Protein AF-0000000077039163 (afdb_homodimer)

Foldseek 3Di:
DDCVLFDQDDDDQVLFDWFQPDPVGRQKTKGWQAQAPVQQKTWIKIKHALFDKDFKWAAQAKKKKAWQAAWKDWPVDDDIDGHGDIDIDGHGDMTIMGHHDDGITIITMMGTDWIFGADPVRHTDDIDTSVVVVVRRVVVCVVVVHDDDPRHGSRD/DDCVLFDQDDDDQVLFDWFQPDPVGRQKTKGWQAQAPVQQKTWIKIKHALFDKDFKWAAQAKKKKAWQAAWKDWPVDDDIDGHGDIDIDGHGDMTIMGHHDDGITIITMMGTDWIFGADPVRHTDDIDTSVVVVVRRVVVCVVVVHDDDPRHGSRD

Secondary structure (DSSP, 8-state):
--GGG---EEEEGGGS--EES-SS-TT-EEEEEEEETTTTEEEEEEEE-SS-BPPPEEESS-EEEEEEES-EEETT-S--B-TTEEEEE-TT-EE-EEEPSSSPEEEEEEEES-EEEE-TT--EEEEE-HHHHHHHHHHHHHHHTPPPP--SSS--/--GGG---EEEEGGGS--EES-SS-TT-EEEEEEEETTTTEEEEEEEE-SS-BPPPEEESS-EEEEEEES-EEETT-S--B-TTEEEEE-TTEEE-EEEPSSSPEEEEEEEES-EEEE-TT--EEEEE-HHHHHHHHHHHHHHHTPPPP--SSS--

InterPro domains:
  IPR011051 RmlC-like cupin domain superfamily [SSF51182] (7-138)
  IPR014710 RmlC-like jelly roll fold [G3DSA:2.60.120.10] (1-156)
  IPR025979 ChrR-like cupin domain [PF12973] (10-106)

Organism: Burkholderia multivorans (strain ATCC 17616 / 249) (NCBI:txid395019)

Solvent-accessible surface area (backbone atoms only — not comparable to full-atom values): 15986 Å² total; per-residue (Å²): 133,61,71,87,52,52,41,66,30,76,46,51,48,89,79,41,65,77,37,60,71,36,91,91,39,60,68,31,30,32,31,69,65,33,32,24,82,87,76,27,30,33,33,32,39,39,37,33,57,20,53,58,70,53,73,35,28,35,26,65,24,40,34,42,35,36,27,68,31,33,37,32,31,37,76,91,51,86,64,72,44,32,61,57,15,37,35,42,39,46,56,72,37,71,48,32,45,32,37,35,80,66,49,50,27,30,33,45,35,42,36,31,46,38,40,36,29,30,48,98,86,66,45,82,72,49,75,42,35,32,66,56,48,48,52,51,52,51,50,51,20,60,75,66,75,44,85,77,76,66,34,56,49,54,26,120,135,62,71,88,51,51,41,65,32,76,46,49,48,88,79,41,66,78,36,58,70,36,91,91,40,60,69,31,30,32,32,71,66,32,33,24,82,86,76,29,29,32,34,32,39,38,36,33,58,19,53,57,70,52,73,35,28,36,26,64,23,40,32,42,36,38,28,69,32,32,38,32,30,36,76,91,52,86,66,72,45,32,61,57,16,38,35,42,38,46,54,72,38,71,47,32,45,32,38,34,82,66,51,51,28,30,33,45,34,42,36,32,45,38,41,37,29,30,47,98,83,67,45,82,73,49,76,43,35,33,66,56,49,47,52,51,53,50,50,51,22,60,76,67,75,43,85,78,74,66,33,56,48,57,27,122

Radius of gyration: 19.46 Å; Cα contacts (8 Å, |Δi|>4): 804; chains: 2; bounding box: 46×55×41 Å

Sequence (312 aa):
MFYENVATECIDDASIPWVPMSDKLPDVLLKYFKLDPTRGEIIVLMKSPGHGRLPKHHHTGTVIVYTLQGRWKYIEHDWVAGPGSLVFETAASRHTPEALPGDDIVTLNIVQGDLVYLDEEDRVLSIENWKTAMQRYRAHCERNGIVPKDISAFGGMFYENVATECIDDASIPWVPMSDKLPDVLLKYFKLDPTRGEIIVLMKSPGHGRLPKHHHTGTVIVYTLQGRWKYIEHDWVAGPGSLVFETAASRHTPEALPGDDIVTLNIVQGDLVYLDEEDRVLSIENWKTAMQRYRAHCERNGIVPKDISAFGG

Structure (mmCIF, N/CA/C/O backbone):
data_AF-0000000077039163-model_v1
#
loop_
_entity.id
_entity.type
_entity.pdbx_description
1 polymer 'ChrR-like cupin domain-containing protein'
#
loop_
_atom_site.group_PDB
_atom_site.id
_atom_site.type_symbol
_atom_site.label_atom_id
_atom_site.label_alt_id
_atom_site.label_comp_id
_atom_site.label_asym_id
_atom_site.label_entity_id
_atom_site.label_seq_id
_atom_site.pdbx_PDB_ins_code
_atom_site.Cartn_x
_atom_site.Cartn_y
_atom_site.Cartn_z
_atom_site.occupancy
_atom_site.B_iso_or_equiv
_atom_site.auth_seq_id
_atom_site.auth_comp_id
_atom_site.auth_asym_id
_atom_site.auth_atom_id
_atom_site.pdbx_PDB_model_num
ATOM 1 N N . MET A 1 1 ? 22.812 -8.977 11.453 1 56.81 1 MET A N 1
ATOM 2 C CA . MET A 1 1 ? 22.531 -7.719 10.766 1 56.81 1 MET A CA 1
ATOM 3 C C . MET A 1 1 ? 22.422 -6.566 11.758 1 56.81 1 MET A C 1
ATOM 5 O O . MET A 1 1 ? 21.75 -6.691 12.789 1 56.81 1 MET A O 1
ATOM 9 N N . PHE A 1 2 ? 23.328 -5.625 11.695 1 70.25 2 PHE A N 1
ATOM 10 C CA . PHE A 1 2 ? 23.312 -4.465 12.578 1 70.25 2 PHE A CA 1
ATOM 11 C C . PHE A 1 2 ? 22.219 -3.48 12.148 1 70.25 2 PHE A C 1
ATOM 13 O O . PHE A 1 2 ? 21.984 -3.299 10.953 1 70.25 2 PHE A O 1
ATOM 20 N N . TYR A 1 3 ? 21.5 -3.061 13.156 1 70.25 3 TYR A N 1
ATOM 21 C CA . TYR A 1 3 ? 20.344 -2.215 12.883 1 70.25 3 TYR A CA 1
ATOM 22 C C . TYR A 1 3 ? 20.75 -0.998 12.055 1 70.25 3 TYR A C 1
ATOM 24 O O . TYR A 1 3 ? 19.906 -0.402 11.375 1 70.25 3 TYR A O 1
ATOM 32 N N . GLU A 1 4 ? 22.016 -0.64 12.023 1 71.94 4 GLU A N 1
ATOM 33 C CA . GLU A 1 4 ? 22.5 0.497 11.25 1 71.94 4 GLU A CA 1
ATOM 34 C C . GLU A 1 4 ? 22.328 0.261 9.75 1 71.94 4 GLU A C 1
ATOM 36 O O . GLU A 1 4 ? 22.344 1.209 8.961 1 71.94 4 GLU A O 1
ATOM 41 N N . ASN A 1 5 ? 22.094 -1.076 9.469 1 69.31 5 ASN A N 1
ATOM 42 C CA . ASN A 1 5 ? 21.969 -1.425 8.055 1 69.31 5 ASN A CA 1
ATOM 43 C C . ASN A 1 5 ? 20.516 -1.405 7.602 1 69.31 5 ASN A C 1
ATOM 45 O O . ASN A 1 5 ? 20.219 -1.641 6.426 1 69.31 5 ASN A O 1
ATOM 49 N N . VAL A 1 6 ? 19.734 -1.114 8.625 1 72.44 6 VAL A N 1
ATOM 50 C CA . VAL A 1 6 ? 18.328 -0.986 8.312 1 72.44 6 VAL A CA 1
ATOM 51 C C . VAL A 1 6 ? 17.938 0.491 8.219 1 72.44 6 VAL A C 1
ATOM 53 O O . VAL A 1 6 ? 18.094 1.239 9.188 1 72.44 6 VAL A O 1
ATOM 56 N N . ALA A 1 7 ? 17.688 0.988 6.98 1 78.25 7 ALA A N 1
ATOM 57 C CA . ALA A 1 7 ? 17.422 2.414 6.809 1 78.25 7 ALA A CA 1
ATOM 58 C C . ALA A 1 7 ? 16.203 2.639 5.914 1 78.25 7 ALA A C 1
ATOM 60 O O . ALA A 1 7 ? 15.766 1.726 5.211 1 78.25 7 ALA A O 1
ATOM 61 N N . THR A 1 8 ? 15.633 3.842 6.051 1 87 8 THR A N 1
ATOM 62 C CA . THR A 1 8 ? 14.633 4.281 5.082 1 87 8 THR A CA 1
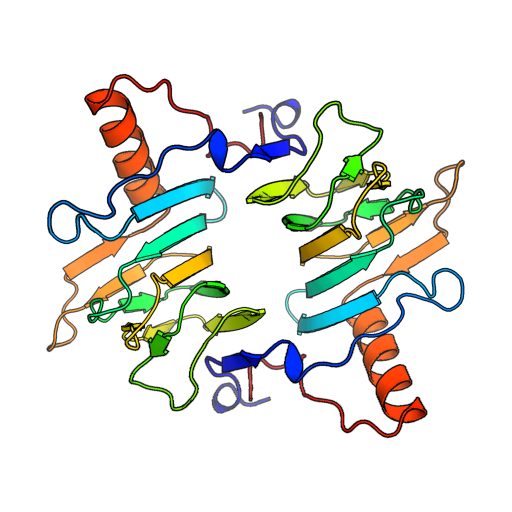ATOM 63 C C . THR A 1 8 ? 15.203 4.246 3.666 1 87 8 THR A C 1
ATOM 65 O O . THR A 1 8 ? 16.297 4.746 3.416 1 87 8 THR A O 1
ATOM 68 N N . GLU A 1 9 ? 14.5 3.543 2.895 1 87.56 9 GLU A N 1
ATOM 69 C CA . GLU A 1 9 ? 14.992 3.369 1.532 1 87.56 9 GLU A CA 1
ATOM 70 C C . GLU A 1 9 ? 13.883 3.582 0.508 1 87.56 9 GLU A C 1
ATOM 72 O O . GLU A 1 9 ? 12.703 3.482 0.839 1 87.56 9 GLU A O 1
ATOM 77 N N . CYS A 1 10 ? 14.32 3.943 -0.647 1 91.56 10 CYS A N 1
ATOM 78 C CA . CYS A 1 10 ? 13.445 4.09 -1.807 1 91.56 10 CYS A CA 1
ATOM 79 C C . CYS A 1 10 ? 13.82 3.098 -2.9 1 91.56 10 CYS A C 1
ATOM 81 O O . CYS A 1 10 ? 14.992 3.002 -3.287 1 91.56 10 CYS A O 1
ATOM 83 N N . ILE A 1 11 ? 12.844 2.334 -3.326 1 91 11 ILE A N 1
ATOM 84 C CA . ILE A 1 11 ? 13.047 1.385 -4.414 1 91 11 ILE A CA 1
ATOM 85 C C . ILE A 1 11 ? 12.203 1.797 -5.621 1 91 11 ILE A C 1
ATOM 87 O O . ILE A 1 11 ? 10.977 1.862 -5.539 1 91 11 ILE A O 1
ATOM 91 N N . ASP A 1 12 ? 12.875 2.068 -6.699 1 92.38 12 ASP A N 1
ATOM 92 C CA . ASP A 1 12 ? 12.195 2.32 -7.965 1 92.38 12 ASP A CA 1
ATOM 93 C C . ASP A 1 12 ? 11.781 1.014 -8.641 1 92.38 12 ASP A C 1
ATOM 95 O O . ASP A 1 12 ? 12.602 0.107 -8.797 1 92.38 12 ASP A O 1
ATOM 99 N N . ASP A 1 13 ? 10.516 0.98 -9.07 1 89.81 13 ASP A N 1
ATOM 100 C CA . ASP A 1 13 ? 10.062 -0.278 -9.656 1 89.81 13 ASP A CA 1
ATOM 101 C C . ASP A 1 13 ? 10.852 -0.606 -10.922 1 89.81 13 ASP A C 1
ATOM 103 O O . ASP A 1 13 ? 10.992 -1.776 -11.289 1 89.81 13 ASP A O 1
ATOM 107 N N . ALA A 1 14 ? 11.375 0.36 -11.555 1 92.19 14 ALA A N 1
ATOM 108 C CA . ALA A 1 14 ? 12.188 0.131 -12.75 1 92.19 14 ALA A CA 1
ATOM 109 C C . ALA A 1 14 ? 13.469 -0.625 -12.406 1 92.19 14 ALA A C 1
ATOM 111 O O . ALA A 1 14 ? 14.086 -1.238 -13.281 1 92.19 14 ALA A O 1
ATOM 112 N N . SE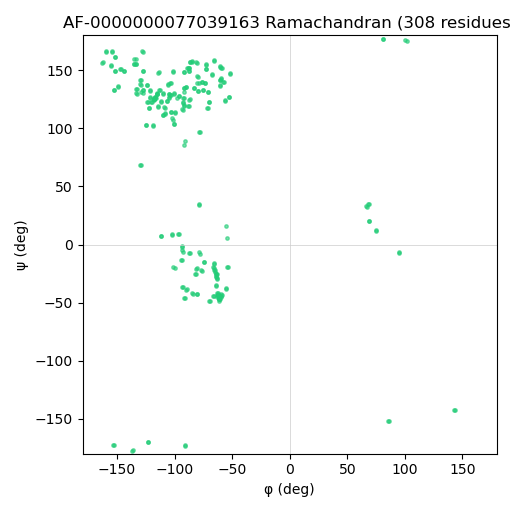R A 1 15 ? 13.875 -0.561 -11.156 1 91.5 15 SER A N 1
ATOM 113 C CA . SER A 1 15 ? 15.117 -1.202 -10.742 1 91.5 15 SER A CA 1
ATOM 114 C C . SER A 1 15 ? 14.891 -2.656 -10.352 1 91.5 15 SER A C 1
ATOM 116 O O . SER A 1 15 ? 15.836 -3.383 -10.055 1 91.5 15 SER A O 1
ATOM 118 N N . ILE A 1 16 ? 13.68 -3.105 -10.281 1 92.94 16 ILE A N 1
ATOM 119 C CA . ILE A 1 16 ? 13.305 -4.461 -9.898 1 92.94 16 ILE A CA 1
ATOM 120 C C . ILE A 1 16 ? 12.758 -5.207 -11.109 1 92.94 16 ILE A C 1
ATOM 122 O O . ILE A 1 16 ? 11.914 -4.688 -11.844 1 92.94 16 ILE A O 1
ATOM 126 N N . PRO A 1 17 ? 13.266 -6.406 -11.375 1 96.19 17 PRO A N 1
ATOM 127 C CA . PRO A 1 17 ? 12.766 -7.141 -12.539 1 96.19 17 PRO A CA 1
ATOM 128 C C . PRO A 1 17 ? 11.352 -7.691 -12.328 1 96.19 17 PRO A C 1
ATOM 130 O O . PRO A 1 17 ? 10.977 -8 -11.195 1 96.19 17 PRO A O 1
ATOM 133 N N . TRP A 1 18 ? 10.609 -7.82 -13.445 1 97.44 18 TRP A N 1
ATOM 134 C CA . TRP A 1 18 ? 9.422 -8.672 -13.438 1 97.44 18 TRP A CA 1
ATOM 135 C C . TRP A 1 18 ? 9.805 -10.141 -13.367 1 97.44 18 TRP A C 1
ATOM 137 O O . TRP A 1 18 ? 10.656 -10.602 -14.133 1 97.44 18 TRP A O 1
ATOM 147 N N . VAL A 1 19 ? 9.203 -10.852 -12.484 1 97.19 19 VAL A N 1
ATOM 148 C CA . VAL A 1 19 ? 9.445 -12.273 -12.281 1 97.19 19 VAL A CA 1
ATOM 149 C C . VAL A 1 19 ? 8.164 -13.062 -12.562 1 97.19 19 VAL A C 1
ATOM 151 O O . VAL A 1 19 ? 7.121 -12.812 -11.961 1 97.19 19 VAL A O 1
ATOM 154 N N . PRO A 1 20 ? 8.266 -14.031 -13.461 1 96.38 20 PRO A N 1
ATOM 155 C CA . PRO A 1 20 ? 7.066 -14.859 -13.641 1 96.38 20 PRO A CA 1
ATOM 156 C C . PRO A 1 20 ? 6.66 -15.586 -12.359 1 96.38 20 PRO A C 1
ATOM 158 O O . PRO A 1 20 ? 7.52 -16.094 -11.633 1 96.38 20 PRO A O 1
ATOM 161 N N . MET A 1 21 ? 5.355 -15.602 -12.07 1 92.38 21 MET A N 1
ATOM 162 C CA . MET A 1 21 ? 4.848 -16.219 -10.844 1 92.38 21 MET A CA 1
ATOM 163 C C . MET A 1 21 ? 5.176 -17.703 -10.797 1 92.38 21 MET A C 1
ATOM 165 O O . MET A 1 21 ? 5.539 -18.219 -9.742 1 92.38 21 MET A O 1
ATOM 169 N N . SER A 1 22 ? 4.945 -18.359 -11.875 1 86.88 22 SER A N 1
ATOM 170 C CA . SER A 1 22 ? 5.258 -19.781 -12 1 86.88 22 SER A CA 1
ATOM 171 C C . SER A 1 22 ? 5.367 -20.203 -13.461 1 86.88 22 SER A C 1
ATOM 173 O O . SER A 1 22 ? 5.004 -19.438 -14.359 1 86.88 22 SER A O 1
ATOM 175 N N . ASP A 1 23 ? 5.93 -21.391 -13.602 1 84.5 23 ASP A N 1
ATOM 176 C CA . ASP A 1 23 ? 5.984 -21.938 -14.953 1 84.5 23 ASP A CA 1
ATOM 177 C C . ASP A 1 23 ? 4.582 -22.172 -15.5 1 84.5 23 ASP A C 1
ATOM 179 O O . ASP A 1 23 ? 4.371 -22.141 -16.719 1 84.5 23 ASP A O 1
ATOM 183 N N . LYS A 1 24 ? 3.596 -22.469 -14.617 1 83.44 24 LYS A N 1
ATOM 184 C CA . LYS A 1 24 ? 2.221 -22.75 -15.023 1 83.44 24 LYS A CA 1
ATOM 185 C C . LYS A 1 24 ? 1.45 -21.453 -15.281 1 83.44 24 LYS A C 1
ATOM 187 O O . LYS A 1 24 ? 0.419 -21.469 -15.961 1 83.44 24 LYS A O 1
ATOM 192 N N . LEU A 1 25 ? 1.861 -20.359 -14.789 1 85.44 25 LEU A N 1
ATOM 193 C CA . LEU A 1 25 ? 1.265 -19.047 -14.961 1 85.44 25 LEU A CA 1
ATOM 194 C C . LEU A 1 25 ? 2.316 -18.016 -15.375 1 85.44 25 LEU A C 1
ATOM 196 O O . LEU A 1 25 ? 2.541 -17.031 -14.672 1 85.44 25 LEU A O 1
ATOM 200 N N . PRO A 1 26 ? 2.811 -18.188 -16.609 1 87.25 26 PRO A N 1
ATOM 201 C CA . PRO A 1 26 ? 3.934 -17.344 -17.016 1 87.25 26 PRO A CA 1
ATOM 202 C C . PRO A 1 26 ? 3.512 -15.906 -17.312 1 87.25 26 PRO A C 1
ATOM 204 O O . PRO A 1 26 ? 4.355 -15 -17.359 1 87.25 26 PRO A O 1
ATOM 207 N N . ASP A 1 27 ? 2.25 -15.703 -17.469 1 93.25 27 ASP A N 1
ATOM 208 C CA . ASP A 1 27 ? 1.786 -14.367 -17.828 1 93.25 27 ASP A CA 1
ATOM 209 C C . ASP A 1 27 ? 1.424 -13.547 -16.594 1 93.25 27 ASP A C 1
ATOM 211 O O . ASP A 1 27 ? 1.062 -12.375 -16.703 1 93.25 27 ASP A O 1
ATOM 215 N N . VAL A 1 28 ? 1.459 -14.164 -15.492 1 95 28 VAL A N 1
ATOM 216 C CA . VAL A 1 28 ? 1.348 -13.43 -14.234 1 95 28 VAL A CA 1
ATOM 217 C C . VAL A 1 28 ? 2.738 -13.07 -13.719 1 95 28 VAL A C 1
ATOM 219 O O . VAL A 1 28 ? 3.553 -13.961 -13.445 1 95 28 VAL A O 1
ATOM 222 N N . LEU A 1 29 ? 2.975 -11.781 -13.664 1 97.38 29 LEU A N 1
ATOM 223 C CA . LEU A 1 29 ? 4.312 -11.297 -13.344 1 97.38 29 LEU A CA 1
ATOM 224 C C . LEU A 1 29 ? 4.32 -10.57 -12 1 97.38 29 LEU A C 1
ATOM 226 O O . LEU A 1 29 ? 3.34 -9.906 -11.641 1 97.38 29 LEU A O 1
ATOM 230 N N . LEU A 1 30 ? 5.477 -10.695 -11.336 1 97.62 30 LEU A N 1
ATOM 231 C CA . LEU A 1 30 ? 5.641 -10.102 -10.008 1 97.62 30 LEU A CA 1
ATOM 232 C C . LEU A 1 30 ? 6.891 -9.227 -9.953 1 97.62 30 LEU A C 1
ATOM 234 O O . LEU A 1 30 ? 7.941 -9.609 -10.477 1 97.62 30 LEU A O 1
ATOM 238 N N . LYS A 1 31 ? 6.77 -8 -9.406 1 97.5 31 LYS A N 1
ATOM 239 C CA . LYS A 1 31 ? 7.898 -7.188 -8.961 1 97.5 31 LYS A CA 1
ATOM 240 C C . LYS A 1 31 ? 7.949 -7.117 -7.438 1 97.5 31 LYS A C 1
ATOM 242 O O . LYS A 1 31 ? 7.09 -6.5 -6.809 1 97.5 31 LYS A O 1
ATOM 247 N N . TYR A 1 32 ? 8.977 -7.707 -6.871 1 96.69 32 TYR A N 1
ATOM 248 C CA . TYR A 1 32 ? 9.094 -7.75 -5.418 1 96.69 32 TYR A CA 1
ATOM 249 C C . TYR A 1 32 ? 9.812 -6.512 -4.895 1 96.69 32 TYR A C 1
ATOM 251 O O . TYR A 1 32 ? 10.992 -6.309 -5.172 1 96.69 32 TYR A O 1
ATOM 259 N N . PHE A 1 33 ? 9.102 -5.742 -4.043 1 96.12 33 PHE A N 1
ATOM 260 C CA . PHE A 1 33 ? 9.727 -4.59 -3.398 1 96.12 33 PHE A CA 1
ATOM 261 C C . PHE A 1 33 ? 10.367 -4.996 -2.078 1 96.12 33 PHE A C 1
ATOM 263 O O . PHE A 1 33 ? 11.445 -4.5 -1.731 1 96.12 33 PHE A O 1
ATOM 270 N N . LYS A 1 34 ? 9.672 -5.859 -1.411 1 94.56 34 LYS A N 1
ATOM 271 C CA . LYS A 1 34 ? 10.148 -6.266 -0.092 1 94.56 34 LYS A CA 1
ATOM 272 C C . LYS A 1 34 ? 9.672 -7.676 0.251 1 94.56 34 LYS A C 1
ATOM 274 O O . LYS A 1 34 ? 8.508 -8.016 0.026 1 94.56 34 LYS A O 1
ATOM 279 N N . LEU A 1 35 ? 10.547 -8.453 0.708 1 95.06 35 LEU A N 1
ATOM 280 C CA . LEU A 1 35 ? 10.32 -9.773 1.277 1 95.06 35 LEU A CA 1
ATOM 281 C C . LEU A 1 35 ? 10.914 -9.875 2.676 1 95.06 35 LEU A C 1
ATOM 283 O O . LEU A 1 35 ? 12.117 -10.078 2.828 1 95.06 35 LEU A O 1
ATOM 287 N N . ASP A 1 36 ? 10.086 -9.797 3.688 1 92.56 36 ASP A N 1
ATOM 288 C CA . ASP A 1 36 ? 10.531 -9.633 5.07 1 92.56 36 ASP A CA 1
ATOM 289 C C . ASP A 1 36 ? 10.438 -10.953 5.832 1 92.56 36 ASP A C 1
ATOM 291 O O . ASP A 1 36 ? 9.344 -11.422 6.148 1 92.56 36 ASP A O 1
ATOM 295 N N . PRO A 1 37 ? 11.555 -11.5 6.234 1 90.38 37 PRO A N 1
ATOM 296 C CA . PRO A 1 37 ? 11.5 -12.789 6.926 1 90.38 37 PRO A CA 1
ATOM 297 C C . PRO A 1 37 ? 11.039 -12.664 8.375 1 90.38 37 PRO A C 1
ATOM 299 O O . PRO A 1 37 ? 10.633 -13.656 8.984 1 90.38 37 PRO A O 1
ATOM 302 N N . THR A 1 38 ? 11.195 -11.516 8.953 1 86.75 38 THR A N 1
ATOM 303 C CA . THR A 1 38 ? 10.852 -11.336 10.359 1 86.75 38 THR A CA 1
ATOM 304 C C . THR A 1 38 ? 9.352 -11.141 10.531 1 86.75 38 THR A C 1
ATOM 306 O O . THR A 1 38 ? 8.719 -11.789 11.367 1 86.75 38 THR A O 1
ATOM 309 N N . ARG A 1 39 ? 8.766 -10.352 9.656 1 87.81 39 ARG A N 1
ATOM 310 C CA . ARG A 1 39 ? 7.344 -10.055 9.773 1 87.81 39 ARG A CA 1
ATOM 311 C C . ARG A 1 39 ? 6.508 -11.008 8.922 1 87.81 39 ARG A C 1
ATOM 313 O O . ARG A 1 39 ? 5.285 -11.07 9.07 1 87.81 39 ARG A O 1
ATOM 320 N N . GLY A 1 40 ? 7.172 -11.727 8.039 1 93.25 40 GLY A N 1
ATOM 321 C CA . GLY A 1 40 ? 6.43 -12.523 7.074 1 93.25 40 GLY A CA 1
ATOM 322 C C . GLY A 1 40 ? 5.652 -11.672 6.082 1 93.25 40 GLY A C 1
ATOM 323 O O . GLY A 1 40 ? 4.523 -12.008 5.719 1 93.25 40 GLY A O 1
ATOM 324 N N . GLU A 1 41 ? 6.164 -10.539 5.754 1 95.75 41 GLU A N 1
ATOM 325 C CA . GLU A 1 41 ? 5.477 -9.578 4.895 1 95.75 41 GLU A CA 1
ATOM 326 C C . GLU A 1 41 ? 6.047 -9.594 3.48 1 95.75 41 GLU A C 1
ATOM 328 O O . GLU A 1 41 ? 7.266 -9.664 3.297 1 95.75 41 GLU A O 1
ATOM 333 N N . ILE A 1 42 ? 5.176 -9.516 2.482 1 97.06 42 ILE A N 1
ATOM 334 C CA . ILE A 1 42 ? 5.527 -9.359 1.076 1 97.06 42 ILE A CA 1
ATOM 335 C C . ILE A 1 42 ? 4.918 -8.07 0.531 1 97.06 42 ILE A C 1
ATOM 337 O O . ILE A 1 42 ? 3.719 -7.828 0.688 1 97.06 42 ILE A O 1
ATOM 341 N N . ILE A 1 43 ? 5.707 -7.18 0.01 1 97.94 43 ILE A N 1
ATOM 342 C CA . ILE A 1 43 ? 5.246 -6.035 -0.77 1 97.94 43 ILE A CA 1
ATOM 343 C C . ILE A 1 43 ? 5.602 -6.238 -2.242 1 97.94 43 ILE A C 1
ATOM 345 O O . ILE A 1 43 ? 6.777 -6.281 -2.602 1 97.94 43 ILE A O 1
ATOM 349 N N . VAL A 1 44 ? 4.551 -6.305 -3.088 1 98 44 VAL A N 1
ATOM 350 C CA . VAL A 1 44 ? 4.801 -6.801 -4.438 1 98 44 VAL A CA 1
ATOM 351 C C . VAL A 1 44 ? 3.832 -6.145 -5.418 1 98 44 VAL A C 1
ATOM 353 O O . VAL A 1 44 ? 2.658 -5.938 -5.094 1 98 44 VAL A O 1
ATOM 356 N N . LEU A 1 45 ? 4.328 -5.727 -6.551 1 98.25 45 LEU A N 1
ATOM 357 C CA . LEU A 1 45 ? 3.479 -5.422 -7.695 1 98.25 45 LEU A CA 1
ATOM 358 C C . LEU A 1 45 ? 3.146 -6.688 -8.477 1 98.25 45 LEU A C 1
ATOM 360 O O . LEU A 1 45 ? 4.023 -7.523 -8.719 1 98.25 45 LEU A O 1
ATOM 364 N N . MET A 1 46 ? 1.914 -6.871 -8.852 1 97.75 46 MET A N 1
ATOM 365 C CA . MET A 1 46 ? 1.488 -8 -9.672 1 97.75 46 MET A CA 1
ATOM 366 C C . MET A 1 46 ? 0.839 -7.52 -10.961 1 97.75 46 MET A C 1
ATOM 368 O O . MET A 1 46 ? 0.006 -6.613 -10.945 1 97.75 46 MET A O 1
ATOM 372 N N . LYS A 1 47 ? 1.228 -8.078 -12.031 1 97.69 47 LYS A N 1
ATOM 373 C CA . LYS A 1 47 ? 0.609 -7.859 -13.336 1 97.69 47 LYS A CA 1
ATOM 374 C C . LYS A 1 47 ? 0.017 -9.148 -13.883 1 97.69 47 LYS A C 1
ATOM 376 O O . LYS A 1 47 ? 0.686 -10.188 -13.906 1 97.69 47 LYS A O 1
ATOM 381 N N . SER A 1 48 ? -1.172 -9.117 -14.242 1 96.38 48 SER A N 1
ATOM 382 C CA . SER A 1 48 ? -1.848 -10.273 -14.836 1 96.38 48 SER A CA 1
ATOM 383 C C . SER A 1 48 ? -2.672 -9.867 -16.047 1 96.38 48 SER A C 1
ATOM 385 O O . SER A 1 48 ? -3.045 -8.695 -16.188 1 96.38 48 SER A O 1
ATOM 387 N N . PRO A 1 49 ? -2.91 -10.836 -16.969 1 94.56 49 PRO A N 1
ATOM 388 C CA . PRO A 1 49 ? -3.807 -10.523 -18.078 1 94.56 49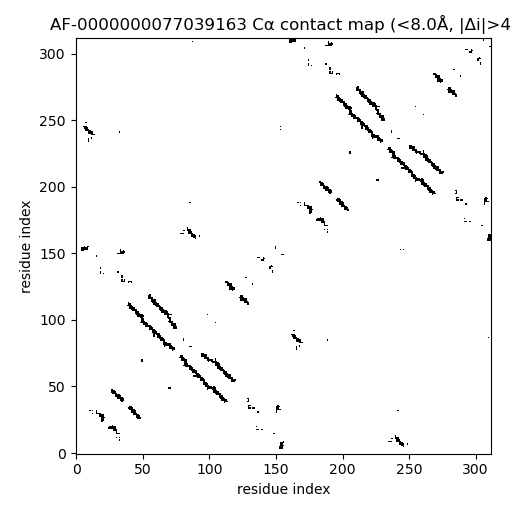 PRO A CA 1
ATOM 389 C C . PRO A 1 49 ? -5.215 -10.156 -17.625 1 94.56 49 PRO A C 1
ATOM 391 O O . PRO A 1 49 ? -5.652 -10.594 -16.562 1 94.56 49 PRO A O 1
ATOM 394 N N . GLY A 1 50 ? -5.863 -9.336 -18.531 1 93.06 50 GLY A N 1
ATOM 395 C CA . GLY A 1 50 ? -7.238 -8.945 -18.25 1 93.06 50 GLY A CA 1
ATOM 396 C C . GLY A 1 50 ? -8.242 -10.039 -18.578 1 93.06 50 GLY A C 1
ATOM 397 O O . GLY A 1 50 ? -9.281 -9.766 -19.188 1 93.06 50 GLY A O 1
ATOM 398 N N . HIS A 1 51 ? -7.832 -11.211 -18.375 1 91.38 51 HIS A N 1
ATOM 399 C CA . HIS A 1 51 ? -8.711 -12.359 -18.547 1 91.38 51 HIS A CA 1
ATOM 400 C C . HIS A 1 51 ? -8.242 -13.539 -17.703 1 91.38 51 HIS A C 1
ATOM 402 O O . HIS A 1 51 ? -7.09 -13.578 -17.266 1 91.38 51 HIS A O 1
ATOM 408 N N . GLY A 1 52 ? -9.234 -14.344 -17.391 1 89 52 GLY A N 1
ATOM 409 C CA . GLY A 1 52 ? -8.898 -15.57 -16.688 1 89 52 GLY A CA 1
ATOM 410 C C . GLY A 1 52 ? -9.18 -15.5 -15.203 1 89 52 GLY A C 1
ATOM 411 O O . GLY A 1 52 ? -9.703 -14.5 -14.711 1 89 52 GLY A O 1
ATOM 412 N N . ARG A 1 53 ? -8.953 -16.688 -14.586 1 90.81 53 ARG A N 1
ATOM 413 C CA . ARG A 1 53 ? -9.172 -16.891 -13.156 1 90.81 53 ARG A CA 1
ATOM 414 C C . ARG A 1 53 ? -7.941 -17.484 -12.492 1 90.81 53 ARG A C 1
ATOM 416 O O . ARG A 1 53 ? -7.301 -18.391 -13.047 1 90.81 53 ARG A O 1
ATOM 423 N N . LEU A 1 54 ? -7.52 -16.875 -11.375 1 88.19 54 LEU A N 1
ATOM 424 C CA . LEU A 1 54 ? -6.457 -17.469 -10.57 1 88.19 54 LEU A CA 1
ATOM 425 C C . LEU A 1 54 ? -7.023 -18.453 -9.547 1 88.19 54 LEU A C 1
ATOM 427 O O . LEU A 1 54 ? -8.18 -18.328 -9.141 1 88.19 54 LEU A O 1
ATOM 431 N N . PRO A 1 55 ? -6.219 -19.453 -9.164 1 87.94 55 PRO A N 1
ATOM 432 C CA . PRO A 1 55 ? -6.734 -20.453 -8.211 1 87.94 55 PRO A CA 1
ATOM 433 C C . PRO A 1 55 ? -7.164 -19.828 -6.887 1 87.94 55 PRO A C 1
ATOM 435 O O . PRO A 1 55 ? -6.594 -18.812 -6.461 1 87.94 55 PRO A O 1
ATOM 438 N N . LYS A 1 56 ? -8.125 -20.531 -6.297 1 95.12 56 LYS A N 1
ATOM 439 C CA . LYS A 1 56 ? -8.555 -20.172 -4.945 1 95.12 56 LYS A CA 1
ATOM 440 C C . LYS A 1 56 ? -7.402 -20.281 -3.955 1 95.12 56 LYS A C 1
ATOM 442 O O . LYS A 1 56 ? -6.609 -21.219 -4.027 1 95.12 56 LYS A O 1
ATOM 447 N N . HIS A 1 57 ? -7.355 -19.328 -3.002 1 95.94 57 HIS A N 1
ATOM 448 C CA . HIS A 1 57 ? -6.324 -19.422 -1.974 1 95.94 57 HIS A CA 1
ATOM 449 C C . HIS A 1 57 ? -6.824 -18.875 -0.642 1 95.94 57 HIS A C 1
ATOM 451 O O . HIS A 1 57 ? -7.77 -18.094 -0.607 1 95.94 57 HIS A O 1
ATOM 457 N N . HIS A 1 58 ? -6.25 -19.453 0.419 1 96.75 58 HIS A N 1
ATOM 458 C CA . HIS A 1 58 ? -6.477 -19.047 1.803 1 96.75 58 HIS A CA 1
ATOM 459 C C . HIS A 1 58 ? -5.391 -18.094 2.285 1 96.75 58 HIS A C 1
ATOM 461 O O . HIS A 1 58 ? -4.199 -18.359 2.111 1 96.75 58 HIS A O 1
ATOM 467 N N . HIS A 1 59 ? -5.844 -16.984 2.816 1 96.19 59 HIS A N 1
ATOM 468 C CA . HIS A 1 59 ? -4.918 -16.031 3.418 1 96.19 59 HIS A CA 1
ATOM 469 C C . HIS A 1 59 ? -4.762 -16.281 4.914 1 96.19 59 HIS A C 1
ATOM 471 O O . HIS A 1 59 ? -5.738 -16.203 5.664 1 96.19 59 HIS A O 1
ATOM 477 N N . THR A 1 60 ? -3.506 -16.516 5.383 1 96.5 60 THR A N 1
ATOM 478 C CA . THR A 1 60 ? -3.312 -16.719 6.812 1 96.5 60 THR A CA 1
ATOM 479 C C . THR A 1 60 ? -3.232 -15.383 7.543 1 96.5 60 THR A C 1
ATOM 481 O O . THR A 1 60 ? -3.43 -15.32 8.758 1 96.5 60 THR A O 1
ATOM 484 N N . GLY A 1 61 ? -2.846 -14.312 6.883 1 95.62 61 GLY A N 1
ATOM 485 C CA . GLY A 1 61 ? -2.83 -12.953 7.395 1 95.62 61 GLY A CA 1
ATOM 486 C C . GLY A 1 61 ? -3.646 -11.984 6.551 1 95.62 61 GLY A C 1
ATOM 487 O O . GLY A 1 61 ? -4.438 -12.414 5.703 1 95.62 61 GLY A O 1
ATOM 488 N N . THR A 1 62 ? -3.516 -10.711 6.824 1 94.88 62 THR A N 1
ATOM 489 C CA . THR A 1 62 ? -4.266 -9.695 6.086 1 94.88 62 THR A CA 1
ATOM 490 C C . THR A 1 62 ? -3.578 -9.375 4.762 1 94.88 62 THR A C 1
ATOM 492 O O . THR A 1 62 ? -2.387 -9.641 4.594 1 94.88 62 THR A O 1
ATOM 495 N N . VAL A 1 63 ? -4.312 -8.883 3.836 1 96.81 63 VAL A N 1
ATOM 496 C CA . VAL A 1 63 ? -3.793 -8.414 2.555 1 96.81 63 VAL A CA 1
ATOM 497 C C . VAL A 1 63 ? -4.379 -7.047 2.223 1 96.81 63 VAL A C 1
ATOM 499 O O . VAL A 1 63 ? -5.578 -6.816 2.41 1 96.81 63 VAL A O 1
ATOM 502 N N . ILE A 1 64 ? -3.559 -6.129 1.809 1 97.06 64 ILE A N 1
ATOM 503 C CA . ILE A 1 64 ? -3.963 -4.863 1.202 1 97.06 64 ILE A CA 1
ATOM 504 C C . ILE A 1 64 ? -3.674 -4.898 -0.297 1 97.06 64 ILE A C 1
ATOM 506 O O . ILE A 1 64 ? -2.541 -5.152 -0.712 1 97.06 64 ILE A O 1
ATOM 510 N N . VAL A 1 65 ? -4.711 -4.664 -1.106 1 98.25 65 VAL A N 1
ATOM 511 C CA . VAL A 1 65 ? -4.535 -4.633 -2.555 1 98.25 65 VAL A CA 1
ATOM 512 C C . VAL A 1 65 ? -4.992 -3.281 -3.1 1 98.25 65 VAL A C 1
ATOM 514 O O . VAL A 1 65 ? -6.156 -2.9 -2.943 1 98.25 65 VAL A O 1
ATOM 517 N N . TYR A 1 66 ? -4.145 -2.574 -3.664 1 98.69 66 TYR A N 1
ATOM 518 C CA . TYR A 1 66 ? -4.484 -1.34 -4.363 1 98.69 66 TYR A CA 1
ATOM 519 C C . TYR A 1 66 ? -4.434 -1.536 -5.875 1 98.69 66 TYR A C 1
ATOM 521 O O . TYR A 1 66 ? -3.402 -1.945 -6.418 1 98.69 66 TYR A O 1
ATOM 529 N N . THR A 1 67 ? -5.492 -1.205 -6.59 1 98.69 67 THR A N 1
ATOM 530 C CA . THR A 1 67 ? -5.582 -1.453 -8.023 1 98.69 67 THR A CA 1
ATOM 531 C C . THR A 1 67 ? -5.074 -0.251 -8.812 1 98.69 67 THR A C 1
ATOM 533 O O . THR A 1 67 ? -5.633 0.844 -8.719 1 98.69 67 THR A O 1
ATOM 536 N N . LEU A 1 68 ? -4.059 -0.528 -9.586 1 98.44 68 LEU A N 1
ATOM 537 C CA . LEU A 1 68 ? -3.457 0.519 -10.398 1 98.44 68 LEU A CA 1
ATOM 538 C C . LEU A 1 68 ? -4.062 0.534 -11.797 1 98.44 68 LEU A C 1
ATOM 540 O O . LEU A 1 68 ? -4.195 1.595 -12.414 1 98.44 68 LEU A O 1
ATOM 544 N N . GLN A 1 69 ? -4.363 -0.603 -12.297 1 98.19 69 GLN A N 1
ATOM 545 C CA . GLN A 1 69 ? -4.855 -0.775 -13.656 1 98.19 69 GLN A CA 1
ATOM 546 C C . GLN A 1 69 ? -5.746 -2.01 -13.766 1 98.19 69 GLN A C 1
ATOM 548 O O . GLN A 1 69 ? -5.512 -3.014 -13.094 1 98.19 69 GLN A O 1
ATOM 553 N N . GLY A 1 70 ? -6.738 -1.934 -14.711 1 97.94 70 GLY A N 1
ATOM 554 C CA . GLY A 1 70 ? -7.578 -3.086 -15.008 1 97.94 70 GLY A CA 1
ATOM 555 C C . GLY A 1 70 ? -8.711 -3.27 -14.016 1 97.94 70 GLY A C 1
ATOM 556 O O . GLY A 1 70 ? -8.883 -2.455 -13.102 1 97.94 70 GLY A O 1
ATOM 557 N N . ARG A 1 71 ? -9.539 -4.289 -14.305 1 98.06 71 ARG A N 1
ATOM 558 C CA . ARG A 1 71 ? -10.695 -4.59 -13.461 1 98.06 71 ARG A CA 1
ATOM 559 C C . ARG A 1 71 ? -10.727 -6.07 -13.094 1 98.06 71 ARG A C 1
ATOM 561 O O . ARG A 1 71 ? -10.43 -6.93 -13.922 1 98.06 71 ARG A O 1
ATOM 568 N N . TRP A 1 72 ? -11.047 -6.293 -11.836 1 97.94 72 TRP A N 1
ATOM 569 C CA . TRP A 1 72 ? -11.055 -7.656 -11.312 1 97.94 72 TRP A CA 1
ATOM 570 C C . TRP A 1 72 ? -12.008 -7.785 -10.125 1 97.94 72 TRP A C 1
ATOM 572 O O . TRP A 1 72 ? -12.492 -6.777 -9.609 1 97.94 72 TRP A O 1
ATOM 582 N N . LYS A 1 73 ? -12.312 -9 -9.75 1 97.62 73 LYS A N 1
ATOM 583 C CA . LYS A 1 73 ? -13.164 -9.273 -8.594 1 97.62 73 LYS A CA 1
ATOM 584 C C . LYS A 1 73 ? -12.812 -10.617 -7.965 1 97.62 73 LYS A C 1
ATOM 586 O O . LYS A 1 73 ? -12.07 -11.406 -8.555 1 97.62 73 LYS A O 1
ATOM 591 N N . TYR A 1 74 ? -13.242 -10.789 -6.711 1 96.69 74 TYR A N 1
ATOM 592 C CA . TYR A 1 74 ? -13.359 -12.133 -6.164 1 96.69 74 TYR A CA 1
ATOM 593 C C . TYR A 1 74 ? -14.742 -12.711 -6.418 1 96.69 74 TYR A C 1
ATOM 595 O O . TYR A 1 74 ? -15.758 -12.055 -6.141 1 96.69 74 TYR A O 1
ATOM 603 N N . ILE A 1 75 ? -14.773 -13.93 -6.836 1 95.38 75 ILE A N 1
ATOM 604 C CA . ILE A 1 75 ? -16.062 -14.492 -7.242 1 95.38 75 ILE A CA 1
ATOM 605 C C . ILE A 1 75 ? -16.969 -14.602 -6.027 1 95.38 75 ILE A C 1
ATOM 607 O O . ILE A 1 75 ? -18.203 -14.688 -6.172 1 95.38 75 ILE A O 1
ATOM 611 N N . GLU A 1 76 ? -16.438 -14.578 -4.828 1 93.5 76 GLU A N 1
ATOM 612 C CA . GLU A 1 76 ? -17.203 -14.688 -3.584 1 93.5 76 GLU A CA 1
ATOM 613 C C . GLU A 1 76 ? -17.859 -13.359 -3.232 1 93.5 76 GLU A C 1
ATOM 615 O O . GLU A 1 76 ? -18.641 -13.281 -2.285 1 93.5 76 GLU A O 1
ATOM 620 N N . HIS A 1 77 ? -17.562 -12.297 -3.975 1 92.69 77 HIS A N 1
ATOM 621 C CA . HIS A 1 77 ? -18.078 -10.977 -3.656 1 92.69 77 HIS A CA 1
ATOM 622 C C . HIS A 1 77 ? -18.75 -10.336 -4.871 1 92.69 77 HIS A C 1
ATOM 624 O O . HIS A 1 77 ? -18.469 -10.719 -6.008 1 92.69 77 HIS A O 1
ATOM 630 N N . ASP A 1 78 ? -19.5 -9.266 -4.648 1 93.69 78 ASP A N 1
ATOM 631 C CA . ASP A 1 78 ? -20.25 -8.625 -5.727 1 93.69 78 ASP A CA 1
ATOM 632 C C . ASP A 1 78 ? -19.531 -7.375 -6.227 1 93.69 78 ASP A C 1
ATOM 634 O O . ASP A 1 78 ? -19.781 -6.914 -7.34 1 93.69 78 ASP A O 1
ATOM 638 N N . TRP A 1 79 ? -18.703 -6.945 -5.391 1 93.44 79 TRP A N 1
ATOM 639 C CA . TRP A 1 79 ? -18.016 -5.727 -5.809 1 93.44 79 TRP A CA 1
ATOM 640 C C . TRP A 1 79 ? -17 -6.023 -6.902 1 93.44 79 TRP A C 1
ATOM 642 O O . TRP A 1 79 ? -16.562 -7.168 -7.07 1 93.44 79 TRP A O 1
ATOM 652 N N . VAL A 1 80 ? -16.688 -5 -7.719 1 96.56 80 VAL A N 1
ATOM 653 C CA . VAL A 1 80 ? -15.625 -5.008 -8.719 1 96.56 80 VAL A CA 1
ATOM 654 C C . VAL A 1 80 ? -14.562 -3.977 -8.352 1 96.56 80 VAL A C 1
ATOM 656 O O . VAL A 1 80 ? -14.883 -2.83 -8.039 1 96.56 80 VAL A O 1
ATOM 659 N N . ALA A 1 81 ? -13.336 -4.438 -8.367 1 97.56 81 ALA A N 1
ATOM 660 C CA . ALA A 1 81 ? -12.211 -3.535 -8.125 1 97.56 81 ALA A CA 1
ATOM 661 C C . ALA A 1 81 ? -11.672 -2.963 -9.43 1 97.56 81 ALA A C 1
ATOM 663 O O . ALA A 1 81 ? -11.523 -3.688 -10.414 1 97.56 81 ALA A O 1
ATOM 664 N N . GLY A 1 82 ? -11.438 -1.65 -9.406 1 97.62 82 GLY A N 1
ATOM 665 C CA . GLY A 1 82 ? -10.812 -0.954 -10.523 1 97.62 82 GLY A CA 1
ATOM 666 C C . GLY A 1 82 ? -9.75 0.038 -10.094 1 97.62 82 GLY A C 1
ATOM 667 O O . GLY A 1 82 ? -9.438 0.141 -8.906 1 97.62 82 GLY A O 1
ATOM 668 N N . PRO A 1 83 ? -9.195 0.751 -11.102 1 98.06 83 PRO A N 1
ATOM 669 C CA . PRO A 1 83 ? -8.141 1.705 -10.75 1 98.06 83 PRO A CA 1
ATOM 670 C C . PRO A 1 83 ? -8.555 2.67 -9.648 1 98.06 83 PRO A C 1
ATOM 672 O O . PRO A 1 83 ? -9.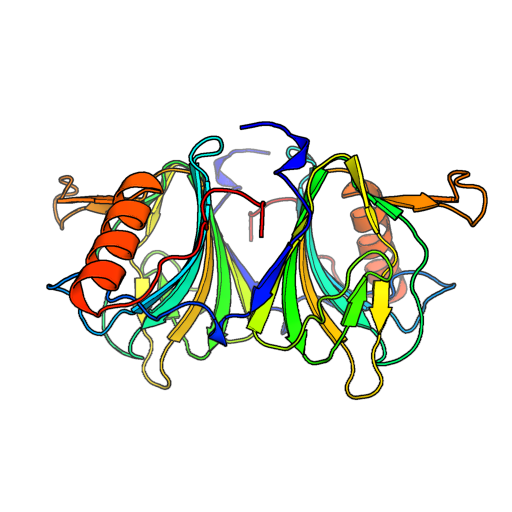625 3.281 -9.727 1 98.06 83 PRO A O 1
ATOM 675 N N . GLY A 1 84 ? -7.648 2.719 -8.562 1 97.12 84 GLY A N 1
ATOM 676 C CA . GLY A 1 84 ? -7.926 3.613 -7.449 1 97.12 84 GLY A CA 1
ATOM 677 C C . GLY A 1 84 ? -8.656 2.932 -6.305 1 97.12 84 GLY A C 1
ATOM 678 O O . GLY A 1 84 ? -8.836 3.521 -5.238 1 97.12 84 GLY A O 1
ATOM 679 N N . SER A 1 85 ? -9.062 1.694 -6.5 1 96.56 85 SER A N 1
ATOM 680 C CA . SER A 1 85 ? -9.742 0.977 -5.43 1 96.56 85 SER A CA 1
ATOM 681 C C . SER A 1 85 ? -8.75 0.266 -4.516 1 96.56 85 SER A C 1
ATOM 683 O O . SER A 1 85 ? -7.66 -0.112 -4.953 1 96.56 85 SER A O 1
ATOM 685 N N . LEU A 1 86 ? -9.133 0.141 -3.236 1 96.88 86 LEU A N 1
ATOM 686 C CA . LEU A 1 86 ? -8.383 -0.62 -2.242 1 96.88 86 LEU A CA 1
ATOM 687 C C . LEU A 1 86 ? -9.203 -1.785 -1.711 1 96.88 86 LEU A C 1
ATOM 689 O O . LEU A 1 86 ? -10.344 -1.597 -1.271 1 96.88 86 LEU A O 1
ATOM 693 N N . VAL A 1 87 ? -8.648 -2.98 -1.801 1 96.06 87 VAL A N 1
ATOM 694 C CA . VAL A 1 87 ? -9.258 -4.168 -1.215 1 96.06 87 VAL A CA 1
ATOM 695 C C . VAL A 1 87 ? -8.508 -4.566 0.053 1 96.06 87 VAL A C 1
ATOM 697 O O . VAL A 1 87 ? -7.273 -4.613 0.062 1 96.06 87 VAL A O 1
ATOM 700 N N . PHE A 1 88 ? -9.188 -4.766 1.101 1 94.75 88 PHE A N 1
ATOM 701 C CA . PHE A 1 88 ? -8.617 -5.305 2.328 1 94.75 88 PHE A CA 1
ATOM 702 C C . PHE A 1 88 ? -9.156 -6.703 2.605 1 94.75 88 PHE A C 1
ATOM 704 O O . PHE A 1 88 ? -10.367 -6.91 2.652 1 94.75 88 PHE A O 1
ATOM 711 N N . GLU A 1 89 ? -8.312 -7.629 2.73 1 93.94 89 GLU A N 1
ATOM 712 C CA . GLU A 1 89 ? -8.672 -9.008 3.051 1 93.94 89 GLU A CA 1
ATOM 713 C C . GLU A 1 89 ?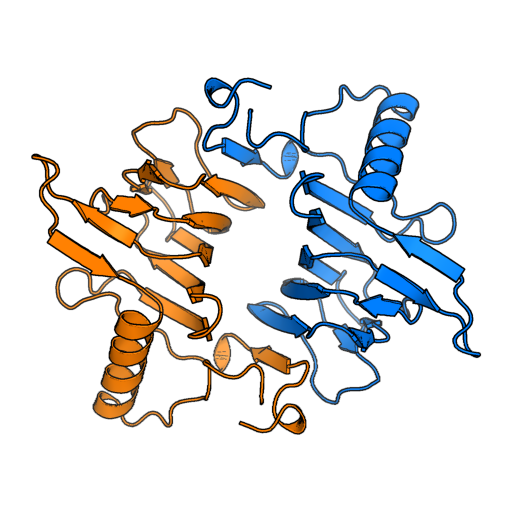 -8.328 -9.344 4.496 1 93.94 89 GLU A C 1
ATOM 715 O O . GLU A 1 89 ? -7.234 -9.031 4.969 1 93.94 89 GLU A O 1
ATOM 720 N N . THR A 1 90 ? -9.211 -10.023 5.152 1 92.25 90 THR A N 1
ATOM 721 C CA . THR A 1 90 ? -8.992 -10.414 6.539 1 92.25 90 THR A CA 1
ATOM 722 C C . THR A 1 90 ? -8.188 -11.703 6.617 1 92.25 90 THR A C 1
ATOM 724 O O . THR A 1 90 ? -8.156 -12.484 5.664 1 92.25 90 THR A O 1
ATOM 727 N N . ALA A 1 91 ? -7.547 -11.852 7.801 1 92.19 91 ALA A N 1
ATOM 728 C CA . ALA A 1 91 ? -6.934 -13.156 8.062 1 92.19 91 ALA A CA 1
ATOM 729 C C . ALA A 1 91 ? -7.977 -14.266 8.031 1 92.19 91 ALA A C 1
ATOM 731 O O . ALA A 1 91 ? -9.133 -14.055 8.414 1 92.19 91 ALA A O 1
ATOM 732 N N . ALA A 1 92 ? -7.527 -15.43 7.484 1 93.44 92 ALA A N 1
ATOM 733 C CA . ALA A 1 92 ? -8.305 -16.672 7.434 1 93.44 92 ALA A CA 1
ATOM 734 C C . ALA A 1 92 ? -9.398 -16.594 6.375 1 93.44 92 ALA A C 1
ATOM 736 O O . ALA A 1 92 ? -10.352 -17.375 6.395 1 93.44 92 ALA A O 1
ATOM 737 N N . SER A 1 93 ? -9.375 -15.594 5.508 1 93 93 SER A N 1
ATOM 738 C CA . SER A 1 93 ? -10.328 -15.516 4.406 1 93 93 SER A CA 1
ATOM 739 C C . SER A 1 93 ? -9.836 -16.297 3.193 1 93 93 SER A C 1
ATOM 741 O O . SER A 1 93 ? -8.641 -16.578 3.072 1 93 93 SER A O 1
ATOM 743 N N . ARG A 1 94 ? -10.734 -16.688 2.348 1 94.56 94 ARG A N 1
ATOM 744 C CA . ARG A 1 94 ? -10.461 -17.391 1.093 1 94.56 94 ARG A CA 1
ATOM 745 C C . ARG A 1 94 ? -11.062 -16.641 -0.09 1 94.56 94 ARG A C 1
ATOM 747 O O . ARG A 1 94 ? -12.18 -16.125 0 1 94.56 94 ARG A O 1
ATOM 754 N N . HIS A 1 95 ? -10.305 -16.547 -1.163 1 94.75 95 HIS A N 1
ATOM 755 C CA . HIS A 1 95 ? -10.766 -15.789 -2.316 1 94.75 95 HIS A CA 1
ATOM 756 C C . HIS A 1 95 ? -10.328 -16.438 -3.623 1 94.75 95 HIS A C 1
ATOM 758 O O . HIS A 1 95 ? -9.305 -17.125 -3.666 1 94.75 95 HIS A O 1
ATOM 764 N N . THR A 1 96 ? -11.164 -16.25 -4.617 1 95.62 96 THR A N 1
ATOM 765 C CA . THR A 1 96 ? -10.883 -16.656 -5.984 1 95.62 96 THR A CA 1
ATOM 766 C C . THR A 1 96 ? -10.859 -15.453 -6.922 1 95.62 96 THR A C 1
ATOM 768 O O . THR A 1 96 ? -11.914 -14.992 -7.379 1 95.62 96 THR A O 1
ATOM 771 N N . PRO A 1 97 ? -9.688 -15.008 -7.285 1 95.94 97 PRO A N 1
ATOM 772 C CA . PRO A 1 97 ? -9.625 -13.812 -8.133 1 95.94 97 PRO A CA 1
ATOM 773 C C . PRO A 1 97 ? -10.039 -14.086 -9.57 1 95.94 97 PRO A C 1
ATOM 775 O O . PRO A 1 97 ? -9.68 -15.125 -10.141 1 95.94 97 PRO A O 1
ATOM 778 N N . GLU A 1 98 ? -10.781 -13.164 -10.109 1 96.75 98 GLU A N 1
ATOM 779 C CA . GLU A 1 98 ? -11.219 -13.219 -11.5 1 96.75 98 GLU A CA 1
ATOM 780 C C . GLU A 1 98 ? -11.008 -11.875 -12.195 1 96.75 98 GLU A C 1
ATOM 782 O O . GLU A 1 98 ? -11.422 -10.836 -11.688 1 96.75 98 GLU A O 1
ATOM 787 N N . ALA A 1 99 ? -10.367 -11.984 -13.375 1 96.69 99 ALA A N 1
ATOM 788 C CA . ALA A 1 99 ? -10.195 -10.781 -14.195 1 96.69 99 ALA A CA 1
ATOM 789 C C . ALA A 1 99 ? -11.469 -10.469 -14.977 1 96.69 99 ALA A C 1
ATOM 791 O O . ALA A 1 99 ? -12.133 -11.375 -15.484 1 96.69 99 ALA A O 1
ATOM 792 N N . LEU A 1 100 ? -11.766 -9.234 -15.016 1 96 100 LEU A N 1
ATOM 793 C CA . LEU A 1 100 ? -12.781 -8.805 -15.969 1 96 100 LEU A CA 1
ATOM 794 C C . LEU A 1 100 ? -12.141 -8.383 -17.281 1 96 100 LEU A C 1
ATOM 796 O O . LEU A 1 100 ? -11.016 -7.871 -17.297 1 96 100 LEU A O 1
ATOM 800 N N . PRO A 1 101 ? -12.906 -8.609 -18.359 1 93.19 101 PRO A N 1
ATOM 801 C CA . PRO A 1 101 ? -12.32 -8.32 -19.656 1 93.19 101 PRO A CA 1
ATOM 802 C C . PRO A 1 101 ? -11.852 -6.875 -19.797 1 93.19 101 PRO A C 1
ATOM 804 O O . PRO A 1 101 ? -12.508 -5.961 -19.281 1 93.19 101 PRO A O 1
ATOM 807 N N . GLY A 1 102 ? -10.703 -6.672 -20.438 1 94.56 102 GLY A N 1
ATOM 808 C CA . GLY A 1 102 ? -10.156 -5.344 -20.656 1 94.56 102 GLY A CA 1
ATOM 809 C C . GLY A 1 102 ? -8.641 -5.297 -20.547 1 94.56 102 GLY A C 1
ATOM 810 O O . GLY A 1 102 ? -7.949 -6.18 -21.062 1 94.56 102 GLY A O 1
ATOM 811 N N . ASP A 1 103 ? -8.102 -4.223 -19.984 1 95.88 103 ASP A N 1
ATOM 812 C CA . ASP A 1 103 ? -6.664 -3.994 -19.828 1 95.88 103 ASP A CA 1
ATOM 813 C C . ASP A 1 103 ? -6.051 -5.016 -18.875 1 95.88 103 ASP A C 1
ATOM 815 O O . ASP A 1 103 ? -6.754 -5.613 -18.062 1 95.88 103 ASP A O 1
ATOM 819 N N . ASP A 1 104 ? -4.746 -5.195 -19 1 97.81 104 ASP A N 1
ATOM 820 C CA . ASP A 1 104 ? -4.027 -5.941 -17.969 1 97.81 104 ASP A CA 1
ATOM 821 C C . ASP A 1 104 ? -4.316 -5.383 -16.578 1 97.81 104 ASP A C 1
ATOM 823 O O . ASP A 1 104 ? -4.555 -4.184 -16.422 1 97.81 104 ASP A O 1
ATOM 827 N N . ILE A 1 105 ? -4.324 -6.297 -15.672 1 97.94 105 ILE A N 1
ATOM 828 C CA . ILE A 1 105 ? -4.512 -5.914 -14.273 1 97.94 105 ILE A CA 1
ATOM 829 C C . ILE A 1 105 ? -3.154 -5.68 -13.617 1 97.94 105 ILE A C 1
ATOM 831 O O . ILE A 1 105 ? -2.25 -6.512 -13.734 1 97.94 105 ILE A O 1
ATOM 835 N N . VAL A 1 106 ? -2.969 -4.469 -12.992 1 98.38 106 VAL A N 1
ATOM 836 C CA . VAL A 1 106 ? -1.792 -4.184 -12.18 1 98.38 106 VAL A CA 1
ATOM 837 C C . VAL A 1 106 ? -2.225 -3.768 -10.773 1 98.38 106 VAL A C 1
ATOM 839 O O . VAL A 1 106 ? -3.029 -2.848 -10.609 1 98.38 106 VAL A O 1
ATOM 842 N N . THR A 1 107 ? -1.723 -4.535 -9.773 1 98.56 107 THR A N 1
ATOM 843 C CA . THR A 1 107 ? -2.074 -4.23 -8.391 1 98.56 107 THR A CA 1
ATOM 844 C C . THR A 1 107 ? -0.823 -4.148 -7.523 1 98.56 107 THR A C 1
ATOM 846 O O . THR A 1 107 ? 0.149 -4.871 -7.754 1 98.56 107 THR A O 1
ATOM 849 N N . LEU A 1 108 ? -0.813 -3.205 -6.578 1 98.75 108 LEU A N 1
ATOM 850 C CA . LEU A 1 108 ? 0.113 -3.248 -5.449 1 98.75 108 LEU A CA 1
ATOM 851 C C . LEU A 1 108 ? -0.461 -4.074 -4.305 1 98.75 108 LEU A C 1
ATOM 853 O O . LEU A 1 108 ? -1.576 -3.816 -3.846 1 98.75 108 LEU A O 1
ATOM 857 N N . ASN A 1 109 ? 0.28 -5.078 -3.857 1 98.56 109 ASN A N 1
ATOM 858 C CA . ASN A 1 109 ? -0.189 -5.984 -2.816 1 98.56 109 ASN A CA 1
ATOM 859 C C . ASN A 1 109 ? 0.748 -5.984 -1.612 1 98.56 109 ASN A C 1
ATOM 861 O O . ASN A 1 109 ? 1.961 -6.137 -1.764 1 98.56 109 ASN A O 1
ATOM 865 N N . ILE A 1 110 ? 0.218 -5.75 -0.476 1 98.12 110 ILE A N 1
ATOM 866 C CA . ILE A 1 110 ? 0.904 -5.949 0.796 1 98.12 110 ILE A CA 1
ATOM 867 C C . ILE A 1 110 ? 0.288 -7.137 1.535 1 98.12 110 ILE A C 1
ATOM 869 O O . ILE A 1 110 ? -0.862 -7.07 1.976 1 98.12 110 ILE A O 1
ATOM 873 N N . VAL A 1 111 ? 1.073 -8.211 1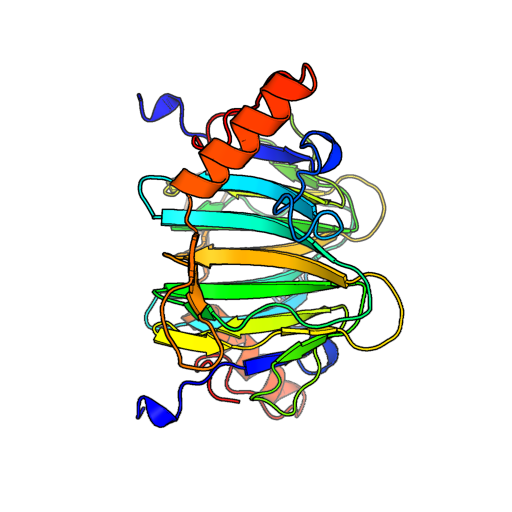.642 1 97.69 111 VAL A N 1
ATOM 874 C CA . VAL A 1 111 ? 0.56 -9.484 2.137 1 97.69 111 VAL A CA 1
ATOM 875 C C . VAL A 1 111 ? 1.25 -9.844 3.451 1 97.69 111 VAL A C 1
ATOM 877 O O . VAL A 1 111 ? 2.479 -9.797 3.547 1 97.69 111 VAL A O 1
ATOM 880 N N . GLN A 1 112 ? 0.479 -10.156 4.406 1 96.5 112 GLN A N 1
ATOM 881 C CA . GLN A 1 112 ? 0.987 -10.727 5.648 1 96.5 112 GLN A CA 1
ATOM 882 C C . GLN A 1 112 ? 0.722 -12.234 5.711 1 96.5 112 GLN A C 1
ATOM 884 O O . GLN A 1 112 ? -0.404 -12.68 5.48 1 96.5 112 GLN A O 1
ATOM 889 N N . GLY A 1 113 ? 1.762 -13 5.992 1 96.81 113 GLY A N 1
ATOM 890 C CA . GLY A 1 113 ? 1.576 -14.43 6.172 1 96.81 113 GLY A CA 1
ATOM 891 C C . GLY A 1 113 ? 1.62 -15.203 4.867 1 96.81 113 GLY A C 1
ATOM 892 O O . GLY A 1 113 ? 2.365 -14.852 3.953 1 96.81 113 GLY A O 1
ATOM 893 N N . ASP A 1 114 ? 0.924 -16.328 4.848 1 97.25 114 ASP A N 1
ATOM 894 C CA . ASP A 1 114 ? 0.993 -17.266 3.73 1 97.25 114 ASP A CA 1
ATOM 895 C C . ASP A 1 114 ? -0.223 -17.125 2.818 1 97.25 114 ASP A C 1
ATOM 897 O O . ASP A 1 114 ? -1.312 -16.781 3.275 1 97.25 114 ASP A O 1
ATOM 901 N N . LEU A 1 115 ? -0.006 -17.375 1.577 1 96.94 115 LEU A N 1
ATOM 902 C CA . LEU A 1 115 ? -1.066 -17.75 0.646 1 96.94 115 LEU A CA 1
ATOM 903 C C . LEU A 1 115 ? -1.104 -19.25 0.436 1 96.94 115 LEU A C 1
ATOM 905 O O . LEU A 1 115 ? -0.147 -19.844 -0.08 1 96.94 115 LEU A O 1
ATOM 909 N N . VAL A 1 116 ? -2.148 -19.859 0.867 1 97.19 116 VAL A N 1
ATOM 910 C CA . VAL A 1 116 ? -2.33 -21.312 0.719 1 97.19 116 VAL A CA 1
ATOM 911 C C . VAL A 1 116 ? -3.268 -21.594 -0.452 1 97.19 116 VAL A C 1
ATOM 913 O O . VAL A 1 116 ? -4.488 -21.438 -0.331 1 97.19 116 VAL A O 1
ATOM 916 N N . TYR A 1 117 ? -2.711 -22 -1.512 1 95.62 117 TYR A N 1
ATOM 917 C CA . TYR A 1 117 ? -3.506 -22.281 -2.703 1 95.62 117 TYR A CA 1
ATOM 918 C C . TYR A 1 117 ? -4.246 -23.609 -2.568 1 95.62 117 TYR A C 1
ATOM 920 O O . TYR A 1 117 ? -3.686 -24.594 -2.092 1 95.62 117 TYR A O 1
ATOM 928 N N . LEU A 1 118 ? -5.461 -23.562 -3.051 1 96.06 118 LEU A N 1
ATOM 929 C CA . LEU A 1 118 ? -6.359 -24.703 -2.865 1 96.06 118 LEU A CA 1
ATOM 930 C C . LEU A 1 118 ? -6.938 -25.156 -4.199 1 96.06 118 LEU A C 1
ATOM 932 O O . LEU A 1 118 ? -7.164 -24.344 -5.098 1 96.06 118 LEU A O 1
ATOM 936 N N . ASP A 1 119 ? -7.199 -26.453 -4.246 1 93.19 119 ASP A N 1
ATOM 937 C CA . ASP A 1 119 ? -7.914 -26.953 -5.414 1 93.19 119 ASP A CA 1
ATOM 938 C C . ASP A 1 119 ? -9.422 -26.938 -5.184 1 93.19 119 ASP A C 1
ATOM 940 O O . ASP A 1 119 ? -9.906 -26.312 -4.238 1 93.19 119 ASP A O 1
ATOM 944 N N . GLU A 1 120 ? -10.172 -27.5 -6.086 1 91 120 GLU A N 1
ATOM 945 C CA . GLU A 1 120 ? -11.625 -27.438 -6.07 1 91 120 GLU A CA 1
ATOM 946 C C . GLU A 1 120 ? -12.195 -28.172 -4.852 1 91 120 GLU A C 1
ATOM 948 O O . GLU A 1 120 ? -13.312 -27.891 -4.422 1 91 120 GLU A O 1
ATOM 953 N N . GLU A 1 121 ? -11.414 -29.141 -4.301 1 94.12 121 GLU A N 1
ATOM 954 C CA . GLU A 1 121 ? -11.852 -29.891 -3.125 1 94.12 121 GLU A CA 1
ATOM 955 C C . GLU A 1 121 ? -11.266 -29.312 -1.847 1 94.12 121 GLU A C 1
ATOM 957 O O . GLU A 1 121 ? -11.297 -29.953 -0.792 1 94.12 121 GLU A O 1
ATOM 962 N N . ASP A 1 122 ? -10.625 -28.141 -1.966 1 93.19 122 ASP A N 1
ATOM 963 C CA . ASP A 1 122 ? -10.023 -27.391 -0.864 1 93.19 122 ASP A CA 1
ATOM 964 C C . ASP A 1 122 ? -8.805 -28.109 -0.303 1 93.19 122 ASP A C 1
ATOM 966 O O . ASP A 1 122 ? -8.516 -28.016 0.892 1 93.19 122 ASP A O 1
ATOM 970 N N . ARG A 1 123 ? -8.32 -28.984 -1.161 1 94.88 123 ARG A N 1
ATOM 971 C CA . ARG A 1 123 ? -7.031 -29.562 -0.787 1 94.88 123 ARG A CA 1
ATOM 972 C C . ARG A 1 123 ? -5.891 -28.594 -1.12 1 94.88 123 ARG A C 1
ATOM 974 O O . ARG A 1 123 ? -5.918 -27.938 -2.154 1 94.88 123 ARG A O 1
ATOM 981 N N . VAL A 1 124 ? -4.809 -28.562 -0.248 1 95.25 124 VAL A N 1
ATOM 982 C CA . VAL A 1 124 ? -3.684 -27.641 -0.407 1 95.25 124 VAL A CA 1
ATOM 983 C C . VAL A 1 124 ? -2.861 -28.047 -1.631 1 95.25 124 VAL A C 1
ATOM 985 O O . VAL A 1 124 ? -2.408 -29.188 -1.739 1 95.25 124 VAL A O 1
ATOM 988 N N . LEU A 1 125 ? -2.715 -27.094 -2.57 1 92.75 125 LEU A N 1
ATOM 989 C CA . LEU A 1 125 ? -1.883 -27.281 -3.754 1 92.75 125 LEU A CA 1
ATOM 990 C C . LEU A 1 125 ? -0.464 -26.781 -3.502 1 92.75 125 LEU A C 1
ATOM 992 O O . LEU A 1 125 ? 0.507 -27.438 -3.883 1 92.75 125 LEU A O 1
ATOM 996 N N . SER A 1 126 ? -0.305 -25.672 -2.949 1 93.19 126 SER A N 1
ATOM 997 C CA . SER A 1 126 ? 0.983 -25.047 -2.672 1 93.19 126 SER A CA 1
ATOM 998 C C . SER A 1 126 ? 0.847 -23.953 -1.627 1 93.19 126 SER A C 1
ATOM 1000 O O . SER A 1 126 ? -0.257 -23.469 -1.367 1 93.19 126 SER A O 1
ATOM 1002 N N . ILE A 1 127 ? 1.896 -23.656 -0.978 1 95.94 127 ILE A N 1
ATOM 1003 C CA . ILE A 1 127 ? 1.975 -22.562 -0.022 1 95.94 127 ILE A CA 1
ATOM 1004 C C . ILE A 1 127 ? 3.01 -21.531 -0.493 1 95.94 127 ILE A C 1
ATOM 1006 O O . ILE A 1 127 ? 4.145 -21.891 -0.811 1 95.94 127 ILE A O 1
ATOM 1010 N N . GLU A 1 128 ? 2.58 -20.297 -0.604 1 95.38 128 GLU A N 1
ATOM 1011 C CA . GLU A 1 128 ? 3.459 -19.203 -1.003 1 95.38 128 GLU A CA 1
ATOM 1012 C C . GLU A 1 128 ? 3.662 -18.219 0.14 1 95.38 128 GLU A C 1
ATOM 1014 O O . GLU A 1 128 ? 2.715 -17.891 0.857 1 95.38 128 GLU A O 1
ATOM 1019 N N . ASN A 1 129 ? 4.867 -17.859 0.375 1 97.06 129 ASN A N 1
ATOM 1020 C CA . ASN A 1 129 ? 5.219 -16.891 1.397 1 97.06 129 ASN A CA 1
ATOM 1021 C C . ASN A 1 129 ? 6.52 -16.156 1.058 1 97.06 129 ASN A C 1
ATOM 1023 O O . ASN A 1 129 ? 7.031 -16.281 -0.056 1 97.06 129 ASN A O 1
ATOM 1027 N N . TRP A 1 130 ? 7.004 -15.336 2.047 1 95.81 130 TRP A N 1
ATOM 1028 C CA . TRP A 1 130 ? 8.195 -14.531 1.787 1 95.81 130 TRP A CA 1
ATOM 1029 C C . TRP A 1 130 ? 9.352 -15.406 1.33 1 95.81 130 TRP A C 1
ATOM 1031 O O . TRP A 1 130 ? 10.125 -15.016 0.45 1 95.81 130 TRP A O 1
ATOM 1041 N N . LYS A 1 131 ? 9.5 -16.578 1.898 1 96 131 LYS A N 1
ATOM 1042 C CA . LYS A 1 131 ? 10.633 -17.453 1.605 1 96 131 LYS A CA 1
ATOM 1043 C C . LYS A 1 131 ? 10.547 -18.016 0.189 1 96 131 LYS A C 1
ATOM 1045 O O . LYS A 1 131 ? 11.523 -17.984 -0.561 1 96 131 LYS A O 1
ATOM 1050 N N . THR A 1 132 ? 9.359 -18.547 -0.185 1 96.5 132 THR A N 1
ATOM 1051 C CA . THR A 1 132 ? 9.195 -19.062 -1.536 1 96.5 132 THR A CA 1
ATOM 1052 C C . THR A 1 132 ? 9.336 -17.953 -2.568 1 96.5 132 THR A C 1
ATOM 1054 O O . THR A 1 132 ? 9.852 -18.172 -3.666 1 96.5 132 THR A O 1
ATOM 1057 N N . ALA A 1 133 ? 8.859 -16.781 -2.217 1 96.94 133 ALA A N 1
ATOM 1058 C CA . ALA A 1 133 ? 9.023 -15.625 -3.094 1 96.94 133 ALA A CA 1
ATOM 1059 C C . ALA A 1 133 ? 10.5 -15.289 -3.299 1 96.94 133 ALA A C 1
ATOM 1061 O O . ALA A 1 133 ? 10.93 -15.008 -4.418 1 96.94 133 ALA A O 1
ATOM 1062 N N . MET A 1 134 ? 11.25 -15.336 -2.189 1 96.25 134 MET A N 1
ATOM 1063 C CA . MET A 1 134 ? 12.68 -15.055 -2.271 1 96.25 134 MET A CA 1
ATOM 1064 C C . MET A 1 134 ? 13.383 -16.078 -3.154 1 96.25 134 MET A C 1
ATOM 1066 O O . MET A 1 134 ? 14.242 -15.719 -3.963 1 96.25 134 MET A O 1
ATOM 1070 N N . GLN A 1 135 ? 13.008 -17.312 -3.002 1 96.5 135 GLN A N 1
ATOM 1071 C CA . GLN A 1 135 ? 13.578 -18.359 -3.832 1 96.5 135 GLN A CA 1
ATOM 1072 C C . GLN A 1 135 ? 13.266 -18.141 -5.309 1 96.5 135 GLN A C 1
ATOM 1074 O O . GLN A 1 135 ? 14.141 -18.281 -6.164 1 96.5 135 GLN A O 1
ATOM 1079 N N . ARG A 1 136 ? 12.039 -17.781 -5.562 1 96.25 136 ARG A N 1
ATOM 1080 C CA . ARG A 1 136 ? 11.617 -17.484 -6.93 1 96.25 136 ARG A CA 1
ATOM 1081 C C . ARG A 1 136 ? 12.406 -16.312 -7.504 1 96.25 136 ARG A C 1
ATOM 1083 O O . ARG A 1 136 ? 12.891 -16.375 -8.633 1 96.25 136 ARG A O 1
ATOM 1090 N N . TYR A 1 137 ? 12.562 -15.242 -6.762 1 96.62 137 TYR A N 1
ATOM 1091 C CA . TYR A 1 137 ? 13.273 -14.039 -7.168 1 96.62 137 TYR A CA 1
ATOM 1092 C C . TYR A 1 137 ? 14.742 -14.336 -7.461 1 96.62 137 TYR A C 1
ATOM 1094 O O . TYR A 1 137 ? 15.25 -13.984 -8.523 1 96.62 137 TYR A O 1
ATOM 1102 N N . ARG A 1 138 ? 15.344 -15.047 -6.566 1 96.69 138 ARG A N 1
ATOM 1103 C CA . ARG A 1 138 ? 16.766 -15.359 -6.719 1 96.69 138 ARG A CA 1
ATOM 1104 C C . ARG A 1 138 ? 16.984 -16.281 -7.91 1 96.69 138 ARG A C 1
ATOM 1106 O O . ARG A 1 138 ? 17.953 -16.109 -8.664 1 96.69 138 ARG A O 1
ATOM 1113 N N . ALA A 1 139 ? 16.156 -17.297 -8.055 1 96.75 139 ALA A N 1
ATOM 1114 C CA . ALA A 1 139 ? 16.281 -18.219 -9.18 1 96.75 139 ALA A CA 1
ATOM 1115 C C . ALA A 1 139 ? 16.141 -17.484 -10.508 1 96.75 139 ALA A C 1
ATOM 1117 O O . ALA A 1 139 ? 16.891 -17.75 -11.453 1 96.75 139 ALA A O 1
ATOM 1118 N N . HIS A 1 140 ? 15.203 -16.594 -10.562 1 96.88 140 HIS A N 1
ATOM 1119 C CA . HIS A 1 140 ? 15 -15.812 -11.773 1 96.88 140 HIS A CA 1
ATOM 1120 C C . HIS A 1 140 ? 16.219 -14.953 -12.086 1 96.88 140 HIS A C 1
ATOM 1122 O O . HIS A 1 140 ? 16.672 -14.898 -13.234 1 96.88 140 HIS A O 1
ATOM 1128 N N . CYS A 1 141 ? 16.75 -14.297 -11.086 1 96.81 141 CYS A N 1
ATOM 1129 C CA . CYS A 1 141 ? 17.938 -13.461 -11.266 1 96.81 141 CYS A CA 1
ATOM 1130 C C . CYS A 1 141 ? 19.109 -14.281 -11.781 1 96.81 141 CYS A C 1
ATOM 1132 O O . CYS A 1 141 ? 19.781 -13.875 -12.727 1 96.81 141 CYS A O 1
ATOM 1134 N N . GLU A 1 142 ? 19.266 -15.383 -11.172 1 96.94 142 GLU A N 1
ATOM 1135 C CA . GLU A 1 142 ? 20.359 -16.266 -11.57 1 96.94 142 GLU A CA 1
ATOM 1136 C C . GLU A 1 142 ? 20.203 -16.719 -13.023 1 96.94 142 GLU A C 1
ATOM 1138 O O . GLU A 1 142 ? 21.141 -16.609 -13.812 1 96.94 142 GLU A O 1
ATOM 1143 N N . ARG A 1 143 ? 19.094 -17.125 -13.375 1 96.62 143 ARG A N 1
ATOM 1144 C CA . ARG A 1 143 ? 18.828 -17.656 -14.711 1 96.62 143 ARG A CA 1
ATOM 1145 C C . ARG A 1 143 ? 19.016 -16.578 -15.773 1 96.62 143 ARG A C 1
ATOM 1147 O O . ARG A 1 143 ? 19.391 -16.875 -16.906 1 96.62 143 ARG A O 1
ATOM 1154 N N . ASN A 1 144 ? 18.828 -15.359 -15.406 1 96.88 144 ASN A N 1
ATOM 1155 C CA . ASN A 1 144 ? 18.844 -14.297 -16.406 1 96.88 144 ASN A CA 1
ATOM 1156 C C . ASN A 1 144 ? 20.047 -13.383 -16.234 1 96.88 144 ASN A C 1
ATOM 1158 O O . ASN A 1 144 ? 20.125 -12.312 -16.844 1 96.88 144 ASN A O 1
ATOM 1162 N N . GLY A 1 145 ? 20.906 -13.703 -15.406 1 96.94 145 GLY A N 1
ATOM 1163 C CA . GLY A 1 145 ? 22.125 -12.938 -15.211 1 96.94 145 GLY A CA 1
ATOM 1164 C C . GLY A 1 145 ? 21.875 -11.578 -14.586 1 96.94 145 GLY A C 1
ATOM 1165 O O . GLY A 1 145 ? 22.547 -10.602 -14.945 1 96.94 145 GLY A O 1
ATOM 1166 N N . ILE A 1 146 ? 20.922 -11.469 -13.719 1 95.69 146 ILE A N 1
ATOM 1167 C CA . ILE A 1 146 ? 20.594 -10.234 -13.016 1 95.69 146 ILE A CA 1
ATOM 1168 C C . ILE A 1 146 ? 21.188 -10.273 -11.602 1 95.69 146 ILE A C 1
ATOM 1170 O O . ILE A 1 146 ? 21.062 -11.273 -10.898 1 95.69 146 ILE A O 1
ATOM 1174 N N . VAL A 1 147 ? 21.906 -9.195 -11.203 1 94.19 147 VAL A N 1
ATOM 1175 C CA . VAL A 1 147 ? 22.375 -9.094 -9.82 1 94.19 147 VAL A CA 1
ATOM 1176 C C . VAL A 1 147 ? 21.203 -8.805 -8.898 1 94.19 147 VAL A C 1
ATOM 1178 O O . VAL A 1 147 ? 20.547 -7.77 -9.031 1 94.19 147 VAL A O 1
ATOM 1181 N N . PRO A 1 148 ? 20.953 -9.719 -8.008 1 92 148 PRO A N 1
ATOM 1182 C CA . PRO A 1 148 ? 19.797 -9.492 -7.129 1 92 148 PRO A CA 1
ATOM 1183 C C . PRO A 1 148 ? 20.016 -8.312 -6.184 1 92 148 PRO A C 1
ATOM 1185 O O . PRO A 1 148 ? 21.141 -8.055 -5.754 1 92 148 PRO A O 1
ATOM 1188 N N . LYS A 1 149 ? 18.953 -7.609 -5.898 1 89.75 149 LYS A N 1
ATOM 1189 C CA . LYS A 1 149 ? 18.922 -6.613 -4.836 1 89.75 149 LYS A CA 1
ATOM 1190 C C . LYS A 1 149 ? 18.547 -7.242 -3.5 1 89.75 149 LYS A C 1
ATOM 1192 O O . LYS A 1 149 ? 17.844 -8.258 -3.463 1 89.75 149 LYS A O 1
ATOM 1197 N N . ASP A 1 150 ? 19.016 -6.652 -2.385 1 87.62 150 ASP A N 1
ATOM 1198 C CA . ASP A 1 150 ? 18.547 -7.109 -1.076 1 87.62 150 ASP A CA 1
ATOM 1199 C C . ASP A 1 150 ? 17.172 -6.551 -0.757 1 87.62 150 ASP A C 1
ATOM 1201 O O . ASP A 1 150 ? 17.047 -5.441 -0.234 1 87.62 150 ASP A O 1
ATOM 1205 N N . ILE A 1 151 ? 16.203 -7.363 -1.029 1 88.81 151 ILE A N 1
ATOM 1206 C CA . ILE A 1 151 ? 14.836 -6.91 -0.805 1 88.81 151 ILE A CA 1
ATOM 1207 C C . ILE A 1 151 ? 14.297 -7.516 0.491 1 88.81 151 ILE A C 1
ATOM 1209 O O . ILE A 1 151 ? 13.086 -7.488 0.742 1 88.81 151 ILE A O 1
ATOM 1213 N N . SER A 1 152 ? 15.211 -8.18 1.245 1 82.44 152 SER A N 1
ATOM 1214 C CA . SER A 1 152 ? 14.82 -8.648 2.566 1 82.44 152 SER A CA 1
ATOM 1215 C C . SER A 1 152 ? 14.977 -7.559 3.617 1 82.44 152 SER A C 1
ATOM 1217 O O . SER A 1 152 ? 14.328 -7.598 4.664 1 82.44 152 SER A O 1
ATOM 1219 N N . ALA A 1 153 ? 16.266 -6.844 3.34 1 65.12 153 ALA A N 1
ATOM 1220 C CA . ALA A 1 153 ? 16.641 -5.812 4.309 1 65.12 153 ALA A CA 1
ATOM 1221 C C . ALA A 1 153 ? 16.125 -4.445 3.879 1 65.12 153 ALA A C 1
ATOM 1223 O O . ALA A 1 153 ? 15.805 -4.23 2.705 1 65.12 153 ALA A O 1
ATOM 1224 N N . PHE A 1 154 ? 15.422 -3.59 4.742 1 61.09 154 PHE A N 1
ATOM 1225 C CA . PHE A 1 154 ? 15.164 -2.205 4.367 1 61.09 154 PHE A CA 1
ATOM 1226 C C . PHE A 1 154 ? 16.453 -1.492 4.012 1 61.09 154 PHE A C 1
ATOM 1228 O O . PHE A 1 154 ? 16.453 -0.3 3.699 1 61.09 154 PHE A O 1
ATOM 1235 N N . GLY A 1 155 ? 17.656 -2.381 4 1 53 155 GLY A N 1
ATOM 1236 C CA . GLY A 1 155 ? 18.906 -1.649 3.863 1 53 155 GLY A CA 1
ATOM 1237 C C . GLY A 1 155 ? 19.359 -1.499 2.422 1 53 155 GLY A C 1
ATOM 1238 O O . GLY A 1 155 ? 19.188 -2.418 1.617 1 53 155 GLY A O 1
ATOM 1239 N N . GLY A 1 156 ? 18.891 -0.424 1.559 1 44.91 156 GLY A N 1
ATOM 1240 C CA . GLY A 1 156 ? 19.5 -0.13 0.27 1 44.91 156 GLY A CA 1
ATOM 1241 C C . GLY A 1 156 ? 20.953 -0.511 0.199 1 44.91 156 GLY A C 1
ATOM 1242 O O . GLY A 1 156 ? 21.625 -0.646 1.23 1 44.91 156 GLY A O 1
ATOM 1243 N N . MET B 1 1 ? -18.188 -5.227 18.469 1 57.34 1 MET B N 1
ATOM 1244 C CA . MET B 1 1 ? -18.219 -5.539 17.031 1 57.34 1 MET B CA 1
ATOM 1245 C C . MET B 1 1 ? -18.047 -7.039 16.812 1 57.34 1 MET B C 1
ATOM 1247 O O . MET B 1 1 ? -17.172 -7.668 17.406 1 57.34 1 MET B O 1
ATOM 1251 N N . PHE B 1 2 ? -19.062 -7.688 16.281 1 70.94 2 PHE B N 1
ATOM 1252 C CA . PHE B 1 2 ? -19 -9.109 15.992 1 70.94 2 PHE B CA 1
ATOM 1253 C C . PHE B 1 2 ? -18.156 -9.367 14.742 1 70.94 2 PHE B C 1
ATOM 1255 O O . PHE B 1 2 ? -18.203 -8.586 13.789 1 70.94 2 PHE B O 1
ATOM 1262 N N . TYR B 1 3 ? -17.281 -10.336 14.914 1 70.62 3 TYR B N 1
ATOM 1263 C CA . TYR B 1 3 ? -16.328 -10.609 13.852 1 70.62 3 TYR B CA 1
ATOM 1264 C C . TYR B 1 3 ? -17.031 -10.836 12.523 1 70.62 3 TYR B C 1
ATOM 1266 O O . TYR B 1 3 ? -16.438 -10.648 11.453 1 70.62 3 TYR B O 1
ATOM 1274 N N . GLU B 1 4 ? -18.312 -11.141 12.516 1 72.62 4 GLU B N 1
ATOM 1275 C CA . GLU B 1 4 ? -19.094 -11.359 11.305 1 72.62 4 GLU B CA 1
ATOM 1276 C C . GLU B 1 4 ? -19.219 -10.07 10.492 1 72.62 4 GLU B C 1
ATOM 1278 O O . GLU B 1 4 ? -19.516 -10.117 9.297 1 72.62 4 GLU B O 1
ATOM 1283 N N . ASN B 1 5 ? -18.891 -8.961 11.258 1 69.75 5 ASN B N 1
ATOM 1284 C CA . ASN B 1 5 ? -19.031 -7.668 10.594 1 69.75 5 ASN B CA 1
ATOM 1285 C C . ASN B 1 5 ? -17.719 -7.207 9.969 1 69.75 5 ASN B C 1
ATOM 1287 O O . ASN B 1 5 ? -17.672 -6.145 9.352 1 69.75 5 ASN B O 1
ATOM 1291 N N . VAL B 1 6 ? -16.797 -8.094 10.219 1 72.75 6 VAL B N 1
ATOM 1292 C CA . VAL B 1 6 ? -15.5 -7.809 9.602 1 72.75 6 VAL B CA 1
ATOM 1293 C C . VAL B 1 6 ? -15.305 -8.688 8.375 1 72.75 6 VAL B C 1
ATOM 1295 O O . VAL B 1 6 ? -15.328 -9.914 8.469 1 72.75 6 VAL B O 1
ATOM 1298 N N . ALA B 1 7 ? -15.359 -8.086 7.168 1 78.81 7 ALA B N 1
ATOM 1299 C CA . ALA B 1 7 ? -15.266 -8.883 5.941 1 78.81 7 ALA B CA 1
ATOM 1300 C C . ALA B 1 7 ? -14.312 -8.234 4.941 1 78.81 7 ALA B C 1
ATOM 1302 O O . ALA B 1 7 ? -13.969 -7.059 5.074 1 78.81 7 ALA B O 1
ATOM 1303 N N . THR B 1 8 ? -13.836 -9.07 4.008 1 87.06 8 THR B N 1
ATOM 1304 C CA . THR B 1 8 ? -13.117 -8.531 2.855 1 87.06 8 THR B CA 1
ATOM 1305 C C . THR B 1 8 ? -13.977 -7.508 2.117 1 87.06 8 THR B C 1
ATOM 1307 O O . THR B 1 8 ? -15.148 -7.766 1.821 1 87.06 8 THR B O 1
ATOM 1310 N N . GLU B 1 9 ? -13.406 -6.387 2.016 1 87.81 9 GLU B N 1
ATOM 1311 C CA . GLU B 1 9 ? -14.164 -5.309 1.401 1 87.81 9 GLU B CA 1
ATOM 1312 C C . GLU B 1 9 ? -13.328 -4.559 0.369 1 87.81 9 GLU B C 1
ATOM 1314 O O . GLU B 1 9 ? -12.102 -4.633 0.389 1 87.81 9 GLU B O 1
ATOM 1319 N N . CYS B 1 10 ? -14.039 -3.967 -0.534 1 91.81 10 CYS B N 1
ATOM 1320 C CA . CYS B 1 10 ? -13.453 -3.102 -1.554 1 91.81 10 CYS B CA 1
ATOM 1321 C C . CYS B 1 10 ? -13.953 -1.67 -1.405 1 91.81 10 CYS B C 1
ATOM 1323 O O . CYS B 1 10 ? -15.164 -1.437 -1.321 1 91.81 10 CYS B O 1
ATOM 1325 N N . ILE B 1 11 ? -13.016 -0.753 -1.307 1 91.12 11 ILE B N 1
ATOM 1326 C CA . ILE B 1 11 ? -13.352 0.664 -1.224 1 91.12 11 ILE B CA 1
ATOM 1327 C C . ILE B 1 11 ? -12.844 1.39 -2.465 1 91.12 11 ILE B C 1
ATOM 1329 O O . ILE B 1 11 ? -11.641 1.41 -2.729 1 91.12 11 ILE B O 1
ATOM 1333 N N . ASP B 1 12 ? -13.758 1.947 -3.191 1 92.44 12 ASP B N 1
ATOM 1334 C CA . ASP B 1 12 ? -13.391 2.803 -4.316 1 92.44 12 ASP B CA 1
ATOM 1335 C C . ASP B 1 12 ? -13.008 4.199 -3.844 1 92.44 12 ASP B C 1
ATOM 1337 O O . ASP B 1 12 ? -13.742 4.828 -3.082 1 92.44 12 ASP B O 1
ATOM 1341 N N . ASP B 1 13 ? -11.875 4.672 -4.363 1 89.81 13 ASP B N 1
ATOM 1342 C CA . ASP B 1 13 ? -11.438 5.98 -3.879 1 89.81 13 ASP B CA 1
ATOM 1343 C C . ASP B 1 13 ? -12.438 7.066 -4.25 1 89.81 13 ASP B C 1
ATOM 1345 O O . ASP B 1 13 ? -12.547 8.086 -3.561 1 89.81 13 ASP B O 1
ATOM 1349 N N . ALA B 1 14 ? -13.172 6.871 -5.254 1 92.06 14 ALA B N 1
ATOM 1350 C CA . ALA B 1 14 ? -14.195 7.836 -5.652 1 92.06 14 ALA B CA 1
ATOM 1351 C C . ALA B 1 14 ? -15.289 7.945 -4.594 1 92.06 14 ALA B C 1
ATOM 1353 O O . ALA B 1 14 ? -16.016 8.938 -4.539 1 92.06 14 ALA B O 1
ATOM 1354 N N . SER B 1 15 ? -15.43 6.914 -3.768 1 91.56 15 SER B N 1
ATOM 1355 C CA . SER B 1 15 ? -16.484 6.898 -2.762 1 91.56 15 SER B CA 1
ATOM 1356 C C . SER B 1 15 ? -16.031 7.582 -1.475 1 91.56 15 SER B C 1
ATOM 1358 O O . SER B 1 15 ? -16.828 7.742 -0.542 1 91.56 15 SER B O 1
ATOM 1360 N N . ILE B 1 16 ? -14.797 7.941 -1.35 1 93.06 16 ILE B N 1
ATOM 1361 C CA . ILE B 1 16 ? -14.227 8.578 -0.172 1 93.06 16 ILE B CA 1
ATOM 1362 C C . ILE B 1 16 ? -13.883 10.031 -0.49 1 93.06 16 ILE B C 1
ATOM 1364 O O . ILE B 1 16 ? -13.266 10.32 -1.521 1 93.06 16 ILE B O 1
ATOM 1368 N N . PRO B 1 17 ? -14.312 10.969 0.352 1 96.19 17 PRO B N 1
ATOM 1369 C CA . PRO B 1 17 ? -14 12.367 0.07 1 96.19 17 PRO B CA 1
ATOM 1370 C C . PRO B 1 17 ? -12.531 12.703 0.307 1 96.19 17 PRO B C 1
ATOM 1372 O O . PRO B 1 17 ? -11.883 12.094 1.161 1 96.19 17 PRO B O 1
ATOM 1375 N N . TRP B 1 18 ? -12.031 13.695 -0.456 1 97.44 18 TRP B N 1
ATOM 1376 C CA . TRP B 1 18 ? -10.789 14.359 -0.073 1 97.44 18 TRP B CA 1
ATOM 1377 C C . TRP B 1 18 ? -11 15.234 1.16 1 97.44 18 TRP B C 1
ATOM 1379 O O . TRP B 1 18 ? -11.945 16.016 1.218 1 97.44 18 TRP B O 1
ATOM 1389 N N . VAL B 1 19 ? -10.148 15.102 2.115 1 97.25 19 VAL B N 1
ATOM 1390 C CA . VAL B 1 19 ? -10.195 15.852 3.365 1 97.25 19 VAL B CA 1
ATOM 1391 C C . VAL B 1 19 ? -8.938 16.703 3.502 1 97.25 19 VAL B C 1
ATOM 1393 O O . VAL B 1 19 ? -7.82 16.188 3.463 1 97.25 19 VAL B O 1
ATOM 1396 N N . PRO B 1 20 ? -9.133 18 3.686 1 96.38 20 PRO B N 1
ATOM 1397 C CA . PRO B 1 20 ? -7.93 18.797 3.934 1 96.38 20 PRO B CA 1
ATOM 1398 C C . PRO B 1 20 ? -7.184 18.359 5.191 1 96.38 20 PRO B C 1
ATOM 1400 O O . PRO B 1 20 ? -7.809 18.047 6.211 1 96.38 20 PRO B O 1
ATOM 1403 N N . MET B 1 21 ? -5.852 18.266 5.098 1 92.38 21 MET B N 1
ATOM 1404 C CA . MET B 1 21 ? -5.031 17.797 6.207 1 92.38 21 MET B CA 1
ATOM 1405 C C . MET B 1 21 ? -5.195 18.703 7.426 1 92.38 21 MET B C 1
ATOM 1407 O O . MET B 1 21 ? -5.273 18.219 8.555 1 92.38 21 MET B O 1
ATOM 1411 N N . SER B 1 22 ? -5.133 19.969 7.207 1 86.88 22 SER B N 1
ATOM 1412 C CA . SER B 1 22 ? -5.324 20.969 8.266 1 86.88 22 SER B CA 1
ATOM 1413 C C . SER B 1 22 ? -5.699 22.328 7.688 1 86.88 22 SER B C 1
ATOM 1415 O O . SER B 1 22 ? -5.613 22.531 6.473 1 86.88 22 SER B O 1
ATOM 1417 N N . ASP B 1 23 ? -6.152 23.141 8.609 1 84.69 23 ASP B N 1
ATOM 1418 C CA . ASP B 1 23 ? -6.438 24.516 8.195 1 84.69 23 ASP B CA 1
ATOM 1419 C C . ASP B 1 23 ? -5.164 25.234 7.738 1 84.69 23 ASP B C 1
ATOM 1421 O O . ASP B 1 23 ? -5.219 26.141 6.906 1 84.69 23 ASP B O 1
ATOM 1425 N N . LYS B 1 24 ? -3.998 24.844 8.297 1 83.5 24 LYS B N 1
ATOM 1426 C CA . LYS B 1 24 ? -2.717 25.469 7.961 1 83.5 24 LYS B CA 1
ATOM 1427 C C . LYS B 1 24 ? -2.156 24.906 6.66 1 83.5 24 LYS B C 1
ATOM 1429 O O . LYS B 1 24 ? -1.3 25.516 6.027 1 83.5 24 LYS B O 1
ATOM 1434 N N . LEU B 1 25 ? -2.549 23.766 6.234 1 85.69 25 LEU B N 1
ATOM 1435 C CA . LEU B 1 25 ? -2.139 23.094 5.004 1 85.69 25 LEU B CA 1
ATOM 1436 C C . LEU B 1 25 ? -3.352 22.641 4.203 1 85.69 25 LEU B C 1
ATOM 1438 O O . LEU B 1 25 ? -3.518 21.438 3.949 1 85.69 25 LEU B O 1
ATOM 1442 N N . PRO B 1 26 ? -4.086 23.641 3.668 1 87.44 26 PRO B N 1
ATOM 1443 C CA . PRO B 1 26 ? -5.352 23.281 3.023 1 87.44 26 PRO B CA 1
ATOM 1444 C C . PRO B 1 26 ? -5.152 22.609 1.669 1 87.44 26 PRO B C 1
ATOM 1446 O O . PRO B 1 26 ? -6.074 21.969 1.152 1 87.44 26 PRO B O 1
ATOM 1449 N N . ASP B 1 27 ? -3.977 22.719 1.141 1 93.25 27 ASP B N 1
ATOM 1450 C CA . ASP B 1 27 ? -3.744 22.172 -0.193 1 93.25 27 ASP B CA 1
ATOM 1451 C C . ASP B 1 27 ? -3.207 20.75 -0.118 1 93.25 27 ASP B C 1
ATOM 1453 O O . ASP B 1 27 ? -3 20.094 -1.147 1 93.25 27 ASP B O 1
ATOM 1457 N N . VAL B 1 28 ? -2.953 20.297 1.041 1 95 28 VAL B N 1
ATOM 1458 C CA . VAL B 1 28 ? -2.645 18.891 1.252 1 95 28 VAL B CA 1
ATOM 1459 C C . VAL B 1 28 ? -3.92 18.125 1.604 1 95 28 VAL B C 1
ATOM 1461 O O . VAL B 1 28 ? -4.562 18.422 2.619 1 95 28 VAL B O 1
ATOM 1464 N N . LEU B 1 29 ? -4.262 17.219 0.731 1 97.38 29 LEU B N 1
ATOM 1465 C CA . LEU B 1 29 ? -5.543 16.516 0.856 1 97.38 29 LEU B CA 1
ATOM 1466 C C . LEU B 1 29 ? -5.332 15.039 1.146 1 97.38 29 LEU B C 1
ATOM 1468 O O . LEU B 1 29 ? -4.371 14.438 0.659 1 97.38 29 LEU B O 1
ATOM 1472 N N . LEU B 1 30 ? -6.297 14.516 1.912 1 97.62 30 LEU B N 1
ATOM 1473 C CA . LEU B 1 30 ? -6.227 13.117 2.328 1 97.62 30 LEU B CA 1
ATOM 1474 C C . LEU B 1 30 ? -7.516 12.383 1.977 1 97.62 30 LEU B C 1
ATOM 1476 O O . LEU B 1 30 ? -8.609 12.914 2.164 1 97.62 30 LEU B O 1
ATOM 1480 N N . LYS B 1 31 ? -7.402 11.18 1.37 1 97.44 31 LYS B N 1
ATOM 1481 C CA . LYS B 1 31 ? -8.477 10.203 1.278 1 97.44 31 LYS B CA 1
ATOM 1482 C C . LYS B 1 31 ? -8.211 9 2.184 1 97.44 31 LYS B C 1
ATOM 1484 O O . LYS B 1 31 ? -7.297 8.211 1.922 1 97.44 31 LYS B O 1
ATOM 1489 N N . TYR B 1 32 ? -9.023 8.859 3.207 1 96.69 32 TYR B N 1
ATOM 1490 C CA . TYR B 1 32 ? -8.82 7.781 4.168 1 96.69 32 TYR B CA 1
ATOM 1491 C C . TYR B 1 32 ? -9.531 6.508 3.719 1 96.69 32 TYR B C 1
ATOM 1493 O O . TYR B 1 32 ? -10.758 6.469 3.643 1 96.69 32 TYR B O 1
ATOM 1501 N N . PHE B 1 33 ? -8.734 5.43 3.516 1 96.06 33 PHE B N 1
ATOM 1502 C CA . PHE B 1 33 ? -9.312 4.133 3.188 1 96.06 33 PHE B CA 1
ATOM 1503 C C . PHE B 1 33 ? -9.609 3.342 4.453 1 96.06 33 PHE B C 1
ATOM 1505 O O . PHE B 1 33 ? -10.633 2.648 4.531 1 96.06 33 PHE B O 1
ATOM 1512 N N . LYS B 1 34 ? -8.703 3.479 5.371 1 94.56 34 LYS B N 1
ATOM 1513 C CA . LYS B 1 34 ? -8.836 2.705 6.605 1 94.56 34 LYS B CA 1
ATOM 1514 C C . LYS B 1 34 ? -8.156 3.416 7.773 1 94.56 34 LYS B C 1
ATOM 1516 O O . LYS B 1 34 ? -7.043 3.922 7.637 1 94.56 34 LYS B O 1
ATOM 1521 N N . LEU B 1 35 ? -8.828 3.496 8.828 1 95 35 LEU B N 1
ATOM 1522 C CA . LEU B 1 35 ? -8.352 3.955 10.125 1 95 35 LEU B CA 1
ATOM 1523 C C . LEU B 1 35 ? -8.617 2.908 11.203 1 95 35 LEU B C 1
ATOM 1525 O O . LEU B 1 35 ? -9.734 2.805 11.711 1 95 35 LEU B O 1
ATOM 1529 N N . ASP B 1 36 ? -7.598 2.176 11.594 1 92.56 36 ASP B N 1
ATOM 1530 C CA . ASP B 1 36 ? -7.742 0.987 12.43 1 92.56 36 ASP B CA 1
ATOM 1531 C C . ASP B 1 36 ? -7.355 1.281 13.875 1 92.56 36 ASP B C 1
ATOM 1533 O O . ASP B 1 36 ? -6.172 1.452 14.188 1 92.56 36 ASP B O 1
ATOM 1537 N N . PRO B 1 37 ? -8.297 1.228 14.789 1 90.38 37 PRO B N 1
ATOM 1538 C CA . PRO B 1 37 ? -7.965 1.548 16.172 1 90.38 37 PRO B CA 1
ATOM 1539 C C . PRO B 1 37 ? -7.223 0.415 16.891 1 90.38 37 PRO B C 1
ATOM 1541 O O . PRO B 1 37 ? -6.59 0.636 17.922 1 90.38 37 PRO B O 1
ATOM 1544 N N . THR B 1 38 ? -7.355 -0.775 16.406 1 86.75 38 THR B N 1
ATOM 1545 C CA . THR B 1 38 ? -6.742 -1.923 17.062 1 86.75 38 THR B CA 1
ATOM 1546 C C . THR B 1 38 ? -5.266 -2.031 16.703 1 86.75 38 THR B C 1
ATOM 1548 O O . THR B 1 38 ? -4.41 -2.182 17.578 1 86.75 38 THR B O 1
ATOM 1551 N N . ARG B 1 39 ? -4.973 -1.827 15.438 1 87.69 39 ARG B N 1
ATOM 1552 C CA . ARG B 1 39 ? -3.594 -1.97 14.977 1 87.69 39 ARG B CA 1
ATOM 1553 C C . ARG B 1 39 ? -2.871 -0.626 14.992 1 87.69 39 ARG B C 1
ATOM 1555 O O . ARG B 1 39 ? -1.646 -0.574 14.867 1 87.69 39 ARG B O 1
ATOM 1562 N N . GLY B 1 40 ? -3.619 0.439 15.133 1 93.19 40 GLY B N 1
ATOM 1563 C CA . GLY B 1 40 ? -3.025 1.756 14.961 1 93.19 40 GLY B CA 1
ATOM 1564 C C . GLY B 1 40 ? -2.57 2.029 13.539 1 93.19 40 GLY B C 1
ATOM 1565 O O . GLY B 1 40 ? -1.513 2.623 13.328 1 93.19 40 GLY B O 1
ATOM 1566 N N . GLU B 1 41 ? -3.262 1.496 12.594 1 95.75 41 GLU B N 1
ATOM 1567 C CA . GLU B 1 41 ? -2.879 1.582 11.188 1 95.75 41 GLU B CA 1
ATOM 1568 C C . GLU B 1 41 ? -3.738 2.602 10.445 1 95.75 41 GLU B C 1
ATOM 1570 O O . GLU B 1 41 ? -4.953 2.668 10.648 1 95.75 41 GLU B O 1
ATOM 1575 N N . ILE B 1 42 ? -3.121 3.385 9.57 1 97.06 42 ILE B N 1
ATOM 1576 C CA . ILE B 1 42 ? -3.783 4.305 8.648 1 97.06 42 ILE B CA 1
ATOM 1577 C C . ILE B 1 42 ? -3.439 3.934 7.207 1 97.06 42 ILE B C 1
ATOM 1579 O O . ILE B 1 42 ? -2.268 3.773 6.863 1 97.06 42 ILE B O 1
ATOM 1583 N N . ILE B 1 43 ? -4.414 3.672 6.391 1 97.88 43 ILE B N 1
ATOM 1584 C CA . ILE B 1 43 ? -4.246 3.562 4.945 1 97.88 43 ILE B CA 1
ATOM 1585 C C . ILE B 1 43 ? -4.891 4.766 4.258 1 97.88 43 ILE B C 1
ATOM 1587 O O . ILE B 1 43 ? -6.109 4.949 4.328 1 97.88 43 ILE B O 1
ATOM 1591 N N . VAL B 1 44 ? -4.051 5.551 3.553 1 98 44 VAL B N 1
ATOM 1592 C CA . VAL B 1 44 ? -4.535 6.863 3.139 1 98 44 VAL B CA 1
ATOM 1593 C C . VAL B 1 44 ? -3.871 7.27 1.824 1 98 44 VAL B C 1
ATOM 1595 O O . VAL B 1 44 ? -2.686 7.008 1.614 1 98 44 VAL B O 1
ATOM 1598 N N . LEU B 1 45 ? -4.637 7.789 0.912 1 98.25 45 LEU B N 1
ATOM 1599 C CA . LEU B 1 45 ? -4.094 8.539 -0.217 1 98.25 45 LEU B CA 1
ATOM 1600 C C . LEU B 1 45 ? -3.816 9.984 0.174 1 98.25 45 LEU B C 1
ATOM 1602 O O . LEU B 1 45 ? -4.633 10.617 0.847 1 98.25 45 LEU B O 1
ATOM 1606 N N . MET B 1 46 ? -2.684 10.5 -0.194 1 97.75 46 MET B N 1
ATOM 1607 C CA . MET B 1 46 ? -2.336 11.898 0.054 1 97.75 46 MET B CA 1
ATOM 1608 C C . MET B 1 46 ? -2.029 12.625 -1.253 1 97.75 46 MET B C 1
ATOM 1610 O O . MET B 1 46 ? -1.299 12.109 -2.098 1 97.75 46 MET B O 1
ATOM 1614 N N . LYS B 1 47 ? -2.59 13.75 -1.419 1 97.69 47 LYS B N 1
ATOM 1615 C CA . LYS B 1 47 ? -2.295 14.648 -2.529 1 97.69 47 LYS B CA 1
ATOM 1616 C C . LYS B 1 47 ? -1.711 15.969 -2.031 1 97.69 47 LYS B C 1
ATOM 1618 O O . LYS B 1 47 ? -2.264 16.594 -1.123 1 97.69 47 LYS B O 1
ATOM 1623 N N . SER B 1 48 ? -0.634 16.328 -2.533 1 96.44 48 SER B N 1
ATOM 1624 C CA . SER B 1 48 ? 0.011 17.594 -2.184 1 96.44 48 SER B CA 1
ATOM 1625 C C . SER B 1 48 ? 0.508 18.328 -3.426 1 96.44 48 SER B C 1
ATOM 1627 O O . SER B 1 48 ? 0.724 17.703 -4.473 1 96.44 48 SER B O 1
ATOM 1629 N N . PRO B 1 49 ? 0.643 19.672 -3.322 1 94.69 49 PRO B N 1
ATOM 1630 C CA . PRO B 1 49 ? 1.241 20.406 -4.441 1 94.69 49 PRO B CA 1
ATOM 1631 C C . PRO B 1 49 ? 2.672 19.953 -4.738 1 94.69 49 PRO B C 1
ATOM 1633 O O . PRO B 1 49 ? 3.373 19.484 -3.844 1 94.69 49 PRO B O 1
ATOM 1636 N N . GLY B 1 50 ? 3.02 20.156 -6.062 1 93.31 50 GLY B N 1
ATOM 1637 C CA . GLY B 1 50 ? 4.375 19.828 -6.48 1 93.31 50 GLY B CA 1
ATOM 1638 C C . GLY B 1 50 ? 5.387 20.891 -6.094 1 93.31 50 GLY B C 1
ATOM 1639 O O . GLY B 1 50 ? 6.242 21.266 -6.898 1 93.31 50 GLY B O 1
ATOM 1640 N N . HIS B 1 51 ? 5.168 21.469 -4.996 1 91.5 51 HIS B N 1
ATOM 1641 C CA . HIS B 1 51 ? 6.098 22.438 -4.426 1 91.5 51 HIS B CA 1
ATOM 1642 C C . HIS B 1 51 ? 5.949 22.516 -2.912 1 91.5 51 HIS B C 1
ATOM 1644 O O . HIS B 1 51 ? 4.926 22.109 -2.361 1 91.5 51 HIS B O 1
ATOM 1650 N N . GLY B 1 52 ? 7.047 22.922 -2.324 1 89.25 52 GLY B N 1
ATOM 1651 C CA . GLY B 1 52 ? 7 23.156 -0.891 1 89.25 52 GLY B CA 1
ATOM 1652 C C . GLY B 1 52 ? 7.578 22.016 -0.076 1 89.25 52 GLY B C 1
ATOM 1653 O O . GLY B 1 52 ? 8.109 21.062 -0.634 1 89.25 52 GLY B O 1
ATOM 1654 N N . ARG B 1 53 ? 7.598 22.312 1.257 1 90.81 53 ARG B N 1
ATOM 1655 C CA . ARG B 1 53 ? 8.141 21.375 2.244 1 90.81 53 ARG B CA 1
ATOM 1656 C C . ARG B 1 53 ? 7.148 21.156 3.381 1 90.81 53 ARG B C 1
ATOM 1658 O O . ARG B 1 53 ? 6.496 22.094 3.842 1 90.81 53 ARG B O 1
ATOM 1665 N N . LEU B 1 54 ? 6.93 19.859 3.699 1 88.19 54 LEU B N 1
ATOM 1666 C CA . LEU B 1 54 ? 6.137 19.531 4.879 1 88.19 54 LEU B CA 1
ATOM 1667 C C . LEU B 1 54 ? 7.012 19.469 6.125 1 88.19 54 LEU B C 1
ATOM 1669 O O . LEU B 1 54 ? 8.211 19.188 6.031 1 88.19 54 LEU B O 1
ATOM 1673 N N . PRO B 1 55 ? 6.418 19.766 7.301 1 87.81 55 PRO B N 1
ATOM 1674 C CA . PRO B 1 55 ? 7.227 19.75 8.523 1 87.81 55 PRO B CA 1
ATOM 1675 C C . PRO B 1 55 ? 7.867 18.391 8.789 1 87.81 55 PRO B C 1
ATOM 1677 O O . PRO B 1 55 ? 7.305 17.359 8.422 1 87.81 55 PRO B O 1
ATOM 1680 N N . LYS B 1 56 ? 9.008 18.5 9.469 1 95 56 LYS B N 1
ATOM 1681 C CA . LYS B 1 56 ? 9.68 17.297 9.953 1 95 56 LYS B CA 1
ATOM 1682 C C . LYS B 1 56 ? 8.781 16.516 10.914 1 95 56 LYS B C 1
ATOM 1684 O O . LYS B 1 56 ? 8.094 17.094 11.75 1 95 56 LYS B O 1
ATOM 1689 N N . HIS B 1 57 ? 8.852 15.172 10.797 1 95.94 57 HIS B N 1
ATOM 1690 C CA . HIS B 1 57 ? 8.078 14.359 11.734 1 95.94 57 HIS B CA 1
ATOM 1691 C C . HIS B 1 57 ? 8.797 13.047 12.039 1 95.94 57 HIS B C 1
ATOM 1693 O O . HIS B 1 57 ? 9.641 12.594 11.258 1 95.94 57 HIS B O 1
ATOM 1699 N N . HIS B 1 58 ? 8.523 12.57 13.258 1 96.62 58 HIS B N 1
ATOM 1700 C CA . HIS B 1 58 ? 9 11.289 13.766 1 96.62 58 HIS B CA 1
ATOM 1701 C C . HIS B 1 58 ? 7.953 10.195 13.594 1 96.62 58 HIS B C 1
ATOM 1703 O O . HIS B 1 58 ? 6.785 10.391 13.938 1 96.62 58 HIS B O 1
ATOM 1709 N N . HIS B 1 59 ? 8.391 9.102 12.984 1 96.12 59 HIS B N 1
ATOM 1710 C CA . HIS B 1 59 ? 7.523 7.938 12.844 1 96.12 59 HIS B CA 1
ATOM 1711 C C . HIS B 1 59 ? 7.727 6.957 14 1 96.12 59 HIS B C 1
ATOM 1713 O O . HIS B 1 59 ? 8.836 6.445 14.188 1 96.12 59 HIS B O 1
ATOM 1719 N N . THR B 1 60 ? 6.641 6.645 14.758 1 96.5 60 THR B N 1
ATOM 1720 C CA . THR B 1 60 ? 6.785 5.68 15.844 1 96.5 60 THR B CA 1
ATOM 1721 C C . THR B 1 60 ? 6.734 4.25 15.305 1 96.5 60 THR B C 1
ATOM 1723 O O . THR B 1 60 ? 7.191 3.316 15.961 1 96.5 60 THR B O 1
ATOM 1726 N N . GLY B 1 61 ? 6.098 4.008 14.18 1 95.56 61 GLY B N 1
ATOM 1727 C CA . GLY B 1 61 ? 6.059 2.734 13.477 1 95.56 61 GLY B CA 1
ATOM 1728 C C . GLY B 1 61 ? 6.562 2.822 12.047 1 95.56 61 GLY B C 1
ATOM 1729 O O . GLY B 1 61 ? 7.176 3.82 11.664 1 95.56 61 GLY B O 1
ATOM 1730 N N . THR B 1 62 ? 6.379 1.765 11.281 1 94.75 62 THR B N 1
ATOM 1731 C CA . THR B 1 62 ? 6.84 1.732 9.898 1 94.75 62 THR B CA 1
ATOM 1732 C C . THR B 1 62 ? 5.855 2.451 8.977 1 94.75 62 THR B C 1
ATOM 1734 O O . THR B 1 62 ? 4.688 2.633 9.336 1 94.75 62 THR B O 1
ATOM 1737 N N . VAL B 1 63 ? 6.32 2.896 7.875 1 96.81 63 VAL B N 1
ATOM 1738 C CA . VAL B 1 63 ? 5.488 3.508 6.844 1 96.81 63 VAL B CA 1
ATOM 1739 C C . VAL B 1 63 ? 5.848 2.922 5.48 1 96.81 63 VAL B C 1
ATOM 1741 O O . VAL B 1 63 ? 7.027 2.748 5.16 1 96.81 63 VAL B O 1
ATOM 1744 N N . ILE B 1 64 ? 4.867 2.551 4.703 1 97 64 ILE B N 1
ATOM 1745 C CA . ILE B 1 64 ? 4.996 2.225 3.287 1 97 64 ILE B CA 1
ATOM 1746 C C . ILE B 1 64 ? 4.398 3.346 2.441 1 97 64 ILE B C 1
ATOM 1748 O O . ILE B 1 64 ? 3.234 3.715 2.625 1 97 64 ILE B O 1
ATOM 1752 N N . VAL B 1 65 ? 5.211 3.908 1.539 1 98.19 65 VAL B N 1
ATOM 1753 C CA . VAL B 1 65 ? 4.727 4.961 0.651 1 98.19 65 VAL B CA 1
ATOM 1754 C C . VAL B 1 65 ? 4.914 4.535 -0.804 1 98.19 65 VAL B C 1
ATOM 1756 O O . VAL B 1 65 ? 6.039 4.289 -1.246 1 98.19 65 VAL B O 1
ATOM 1759 N N . TYR B 1 66 ? 3.893 4.41 -1.506 1 98.69 66 TYR B N 1
ATOM 1760 C CA . TYR B 1 66 ? 3.947 4.164 -2.943 1 98.69 66 TYR B CA 1
ATOM 1761 C C . TYR B 1 66 ? 3.586 5.422 -3.725 1 98.69 66 TYR B C 1
ATOM 1763 O O . TYR B 1 66 ? 2.512 5.996 -3.529 1 98.69 66 TYR B O 1
ATOM 1771 N N . THR B 1 67 ? 4.426 5.848 -4.652 1 98.69 67 THR B N 1
ATOM 1772 C CA . THR B 1 67 ? 4.227 7.098 -5.379 1 98.69 67 THR B CA 1
ATOM 1773 C C . THR B 1 67 ? 3.443 6.855 -6.668 1 98.69 67 THR B C 1
ATOM 1775 O O . THR B 1 67 ? 3.9 6.129 -7.551 1 98.69 67 THR B O 1
ATOM 1778 N N . LEU B 1 68 ? 2.312 7.508 -6.711 1 98.44 68 LEU B N 1
ATOM 1779 C CA . LEU B 1 68 ? 1.446 7.383 -7.875 1 98.44 68 LEU B CA 1
ATOM 1780 C C . LEU B 1 68 ? 1.735 8.484 -8.891 1 98.44 68 LEU B C 1
ATOM 1782 O O . LEU B 1 68 ? 1.626 8.266 -10.102 1 98.44 68 LEU B O 1
ATOM 1786 N N . GLN B 1 69 ? 2.033 9.633 -8.406 1 98.25 69 GLN B N 1
ATOM 1787 C CA . GLN B 1 69 ? 2.232 10.82 -9.234 1 98.25 69 GLN B CA 1
ATOM 1788 C C . GLN B 1 69 ? 3.195 11.797 -8.57 1 98.25 69 GLN B C 1
ATOM 1790 O O . GLN B 1 69 ? 3.213 11.922 -7.34 1 98.25 69 GLN B O 1
ATOM 1795 N N . GLY B 1 70 ? 3.941 12.555 -9.43 1 98 70 GLY B N 1
ATOM 1796 C CA . GLY B 1 70 ? 4.805 13.609 -8.938 1 98 70 GLY B CA 1
ATOM 1797 C C . GLY B 1 70 ? 6.141 13.102 -8.422 1 98 70 GLY B C 1
ATOM 1798 O O . GLY B 1 70 ? 6.422 11.906 -8.5 1 98 70 GLY B O 1
ATOM 1799 N N . ARG B 1 71 ? 6.992 14.07 -8.023 1 98.06 71 ARG B N 1
ATOM 1800 C CA . ARG B 1 71 ? 8.328 13.75 -7.531 1 98.06 71 ARG B CA 1
ATOM 1801 C C . ARG B 1 71 ? 8.594 14.438 -6.195 1 98.06 71 ARG B C 1
ATOM 1803 O O . ARG B 1 71 ? 8.203 15.594 -5.996 1 98.06 71 ARG B O 1
ATOM 1810 N N . TRP B 1 72 ? 9.203 13.672 -5.309 1 97.94 72 TRP B N 1
ATOM 1811 C CA . TRP B 1 72 ? 9.453 14.164 -3.961 1 97.94 72 TRP B CA 1
ATOM 1812 C C . TRP B 1 72 ? 10.648 13.453 -3.334 1 97.94 72 TRP B C 1
ATOM 1814 O O . TRP B 1 72 ? 11.133 12.453 -3.869 1 97.94 72 TRP B O 1
ATOM 1824 N N . LYS B 1 73 ? 11.148 13.984 -2.256 1 97.62 73 LYS B N 1
ATOM 1825 C CA . LYS B 1 73 ? 12.25 13.375 -1.512 1 97.62 73 LYS B CA 1
ATOM 1826 C C . LYS B 1 73 ? 12.188 13.758 -0.034 1 97.62 73 LYS B C 1
ATOM 1828 O O . LYS B 1 73 ? 11.422 14.641 0.354 1 97.62 73 LYS B O 1
ATOM 1833 N N . TYR B 1 74 ? 12.898 12.969 0.79 1 96.69 74 TYR B N 1
ATOM 1834 C CA . TYR B 1 74 ? 13.258 13.445 2.119 1 96.69 74 TYR B CA 1
ATOM 1835 C C . TYR B 1 74 ? 14.609 14.156 2.092 1 96.69 74 TYR B C 1
ATOM 1837 O O . TYR B 1 74 ? 15.586 13.625 1.559 1 96.69 74 TYR B O 1
ATOM 1845 N N . ILE B 1 75 ? 14.664 15.273 2.742 1 95.31 75 ILE B N 1
ATOM 1846 C CA . ILE B 1 75 ? 15.875 16.078 2.633 1 95.31 75 ILE B CA 1
ATOM 1847 C C . ILE B 1 75 ? 17.047 15.32 3.268 1 95.31 75 ILE B C 1
ATOM 1849 O O . ILE B 1 75 ? 18.203 15.609 2.975 1 95.31 75 ILE B O 1
ATOM 1853 N N . GLU B 1 76 ? 16.766 14.359 4.121 1 93.38 76 GLU B N 1
ATOM 1854 C CA . GLU B 1 76 ? 17.781 13.57 4.809 1 93.38 76 GLU B CA 1
ATOM 1855 C C . GLU B 1 76 ? 18.375 12.508 3.887 1 93.38 76 GLU B C 1
ATOM 1857 O O . GLU B 1 76 ? 19.344 11.828 4.246 1 93.38 76 GLU B O 1
ATOM 1862 N N . HIS B 1 77 ? 17.812 12.328 2.693 1 92.69 77 HIS B N 1
ATOM 1863 C CA . HIS B 1 77 ? 18.266 11.273 1.782 1 92.69 77 HIS B CA 1
ATOM 1864 C C . HIS B 1 77 ? 18.578 11.836 0.402 1 92.69 77 HIS B C 1
ATOM 1866 O O . HIS B 1 77 ? 18.094 12.914 0.039 1 92.69 77 HIS B O 1
ATOM 1872 N N . ASP B 1 78 ? 19.266 11.055 -0.431 1 93.56 78 ASP B N 1
ATOM 1873 C CA . ASP B 1 78 ? 19.688 11.516 -1.746 1 93.56 78 ASP B CA 1
ATOM 1874 C C . ASP B 1 78 ? 18.75 11.008 -2.842 1 93.56 78 ASP B C 1
ATOM 1876 O O . ASP B 1 78 ? 18.703 11.57 -3.936 1 93.56 78 ASP B O 1
ATOM 1880 N N . TRP B 1 79 ? 18.094 10.016 -2.457 1 93.38 79 TRP B N 1
ATOM 1881 C CA . TRP B 1 79 ? 17.219 9.461 -3.486 1 93.38 79 TRP B CA 1
ATOM 1882 C C . TRP B 1 79 ? 16.016 10.375 -3.723 1 93.38 79 TRP B C 1
ATOM 1884 O O . TRP B 1 79 ? 15.68 11.203 -2.875 1 93.38 79 TRP B O 1
ATOM 1894 N N . VAL B 1 80 ? 15.438 10.289 -4.938 1 96.62 80 VAL B N 1
ATOM 1895 C CA . VAL B 1 80 ? 14.188 10.938 -5.324 1 96.62 80 VAL B CA 1
ATOM 1896 C C . VAL B 1 80 ? 13.133 9.891 -5.641 1 96.62 80 VAL B C 1
ATOM 1898 O O . VAL B 1 80 ? 13.398 8.93 -6.375 1 96.62 80 VAL B O 1
ATOM 1901 N N . ALA B 1 81 ? 11.984 10.078 -5.035 1 97.56 81 ALA B N 1
ATOM 1902 C CA . ALA B 1 81 ? 10.852 9.195 -5.316 1 97.56 81 ALA B CA 1
ATOM 1903 C C . ALA B 1 81 ? 9.992 9.75 -6.445 1 97.56 81 ALA B C 1
ATOM 1905 O O . ALA B 1 81 ? 9.719 10.953 -6.492 1 97.56 81 ALA B O 1
ATOM 1906 N N . GLY B 1 82 ? 9.625 8.859 -7.363 1 97.69 82 GLY B N 1
ATOM 1907 C CA . GLY B 1 82 ? 8.719 9.18 -8.453 1 97.69 82 GLY B CA 1
ATOM 1908 C C . GLY B 1 82 ? 7.676 8.102 -8.695 1 97.69 82 GLY B C 1
ATOM 1909 O O . GLY B 1 82 ? 7.621 7.109 -7.965 1 97.69 82 GLY B O 1
ATOM 1910 N N . PRO B 1 83 ? 6.836 8.344 -9.742 1 98.06 83 PRO B N 1
ATOM 1911 C CA . PRO B 1 83 ? 5.793 7.352 -10.008 1 98.06 83 PRO B CA 1
ATOM 1912 C C . PRO B 1 83 ? 6.348 5.934 -10.141 1 98.06 83 PRO B C 1
ATOM 1914 O O . PRO B 1 83 ? 7.301 5.707 -10.883 1 98.06 83 PRO B O 1
ATOM 1917 N N . GLY B 1 84 ? 5.699 4.992 -9.297 1 97.19 84 GLY B N 1
ATOM 1918 C CA . GLY B 1 84 ? 6.125 3.602 -9.336 1 97.19 84 GLY B CA 1
ATOM 1919 C C . GLY B 1 84 ? 7.145 3.262 -8.266 1 97.19 84 GLY B C 1
ATOM 1920 O O . GLY B 1 84 ? 7.496 2.092 -8.086 1 97.19 84 GLY B O 1
ATOM 1921 N N . SER B 1 85 ? 7.621 4.254 -7.555 1 96.62 85 SER B N 1
ATOM 1922 C CA . SER B 1 85 ? 8.586 3.986 -6.496 1 96.62 85 SER B CA 1
ATOM 1923 C C . SER B 1 85 ? 7.891 3.662 -5.18 1 96.62 85 SER B C 1
ATOM 1925 O O . SER B 1 85 ? 6.773 4.121 -4.934 1 96.62 85 SER B O 1
ATOM 1927 N N . LEU B 1 86 ? 8.555 2.826 -4.363 1 96.88 86 LEU B N 1
ATOM 1928 C CA . LEU B 1 86 ? 8.117 2.496 -3.01 1 96.88 86 LEU B CA 1
ATOM 1929 C C . LEU B 1 86 ? 9.156 2.939 -1.98 1 96.88 86 LEU B C 1
ATOM 1931 O O . LEU B 1 86 ? 10.328 2.592 -2.088 1 96.88 86 LEU B O 1
ATOM 1935 N N . VAL B 1 87 ? 8.719 3.736 -1.018 1 96.06 87 VAL B N 1
ATOM 1936 C CA . VAL B 1 87 ? 9.555 4.129 0.11 1 96.06 87 VAL B CA 1
ATOM 1937 C C . VAL B 1 87 ? 9.133 3.355 1.359 1 96.06 87 VAL B C 1
ATOM 1939 O O . VAL B 1 87 ? 7.941 3.254 1.662 1 96.06 87 VAL B O 1
ATOM 1942 N N . PHE B 1 88 ? 10.039 2.762 2.02 1 94.62 88 PHE B N 1
ATOM 1943 C CA . PHE B 1 88 ? 9.805 2.131 3.314 1 94.62 88 PHE B CA 1
ATOM 1944 C C . PHE B 1 88 ? 10.531 2.881 4.422 1 94.62 88 PHE B C 1
ATOM 1946 O O . PHE B 1 88 ? 11.742 3.096 4.344 1 94.62 88 PHE B O 1
ATOM 1953 N N . GLU B 1 89 ? 9.828 3.311 5.379 1 93.88 89 GLU B N 1
ATOM 1954 C CA . GLU B 1 89 ? 10.391 4.004 6.535 1 93.88 89 GLU B CA 1
ATOM 1955 C C . GLU B 1 89 ? 10.398 3.104 7.766 1 93.88 89 GLU B C 1
ATOM 1957 O O . GLU B 1 89 ? 9.406 2.428 8.055 1 93.88 89 GLU B O 1
ATOM 1962 N N . THR B 1 90 ? 11.453 3.141 8.5 1 92.19 90 THR B N 1
ATOM 1963 C CA . THR B 1 90 ? 11.578 2.328 9.703 1 92.19 90 THR B CA 1
ATOM 1964 C C . THR B 1 90 ? 10.938 3.031 10.898 1 92.19 90 THR B C 1
ATOM 1966 O O . THR B 1 90 ? 10.781 4.254 10.898 1 92.19 90 THR B O 1
ATOM 1969 N N . ALA B 1 91 ? 10.602 2.18 11.891 1 92.06 91 ALA B N 1
ATOM 1970 C CA . ALA B 1 91 ? 10.195 2.771 13.164 1 92.06 91 ALA B CA 1
ATOM 1971 C C . ALA B 1 91 ? 11.312 3.625 13.75 1 92.06 91 ALA B C 1
ATOM 1973 O O . ALA B 1 91 ? 12.492 3.312 13.586 1 92.06 91 ALA B O 1
ATOM 1974 N N . ALA B 1 92 ? 10.883 4.75 14.375 1 93.25 92 ALA B N 1
ATOM 1975 C CA . ALA B 1 92 ? 11.75 5.676 15.102 1 93.25 92 ALA B CA 1
ATOM 1976 C C . ALA B 1 92 ? 12.57 6.52 14.133 1 93.25 92 ALA B C 1
ATOM 1978 O O . ALA B 1 92 ? 13.586 7.109 14.523 1 93.25 92 ALA B O 1
ATOM 1979 N N . SER B 1 93 ? 12.258 6.52 12.852 1 92.75 93 SER B N 1
ATOM 1980 C CA . SER B 1 93 ? 12.938 7.391 11.891 1 92.75 93 SER B CA 1
ATOM 1981 C C . SER B 1 93 ? 12.273 8.766 11.836 1 92.75 93 SER B C 1
ATOM 1983 O O . SER B 1 93 ? 11.117 8.914 12.227 1 92.75 93 SER B O 1
ATOM 1985 N N . ARG B 1 94 ? 13.008 9.742 11.414 1 94.38 94 ARG B N 1
ATOM 1986 C CA . ARG B 1 94 ? 12.547 11.109 11.219 1 94.38 94 ARG B CA 1
ATOM 1987 C C . ARG B 1 94 ? 12.805 11.57 9.789 1 94.38 94 ARG B C 1
ATOM 1989 O O . ARG B 1 94 ? 13.859 11.281 9.219 1 94.38 94 ARG B O 1
ATOM 1996 N N . HIS B 1 95 ? 11.828 12.25 9.211 1 94.75 95 HIS B N 1
ATOM 1997 C CA . HIS B 1 95 ? 11.953 12.672 7.816 1 94.75 95 HIS B CA 1
ATOM 1998 C C . HIS B 1 95 ? 11.312 14.031 7.59 1 94.75 95 HIS B C 1
ATOM 2000 O O . HIS B 1 95 ? 10.375 14.406 8.305 1 94.75 95 HIS B O 1
ATOM 2006 N N . THR B 1 96 ? 11.883 14.734 6.641 1 95.62 96 THR B N 1
ATOM 2007 C CA . THR B 1 96 ? 11.352 16.016 6.16 1 95.62 96 THR B CA 1
ATOM 2008 C C . THR B 1 96 ? 11.008 15.922 4.676 1 95.62 96 THR B C 1
ATOM 2010 O O . THR B 1 96 ? 11.883 16.078 3.822 1 95.62 96 THR B O 1
ATOM 2013 N N . PRO B 1 97 ? 9.734 15.789 4.371 1 95.94 97 PRO B N 1
ATOM 2014 C CA . PRO B 1 97 ? 9.375 15.641 2.961 1 95.94 97 PRO B CA 1
ATOM 2015 C C . PRO B 1 97 ? 9.492 16.953 2.182 1 95.94 97 PRO B C 1
ATOM 2017 O O . PRO B 1 97 ? 9.117 18.016 2.689 1 95.94 97 PRO B O 1
ATOM 2020 N N . GLU B 1 98 ? 10.016 16.828 0.99 1 96.81 98 GLU B N 1
ATOM 2021 C CA . GLU B 1 98 ? 10.148 17.953 0.071 1 96.81 98 GLU B CA 1
ATOM 2022 C C . GLU B 1 98 ? 9.656 17.594 -1.327 1 96.81 98 GLU B C 1
ATOM 2024 O O . GLU B 1 98 ? 10.07 16.562 -1.884 1 96.81 98 GLU B O 1
ATOM 2029 N N . ALA B 1 99 ? 8.781 18.469 -1.845 1 96.75 99 ALA B N 1
ATOM 2030 C CA . ALA B 1 99 ? 8.32 18.297 -3.217 1 96.75 99 ALA B CA 1
ATOM 2031 C C . ALA B 1 99 ? 9.352 18.797 -4.219 1 96.75 99 ALA B C 1
ATOM 2033 O O . ALA B 1 99 ? 9.977 19.844 -3.998 1 96.75 99 ALA B O 1
ATOM 2034 N N . LEU B 1 100 ? 9.508 18.062 -5.238 1 96 100 LEU B N 1
ATOM 2035 C CA . LEU B 1 100 ? 10.242 18.594 -6.379 1 96 100 LEU B CA 1
ATOM 2036 C C . LEU B 1 100 ? 9.297 19.25 -7.379 1 96 100 LEU B C 1
ATOM 2038 O O . LEU B 1 100 ? 8.148 18.812 -7.527 1 96 100 LEU B O 1
ATOM 2042 N N . PRO B 1 101 ? 9.836 20.266 -8.039 1 93.25 101 PRO B N 1
ATOM 2043 C CA . PRO B 1 101 ? 8.945 21 -8.945 1 93.25 101 PRO B CA 1
ATOM 2044 C C . PRO B 1 101 ? 8.32 20.109 -10.008 1 93.25 101 PRO B C 1
ATOM 2046 O O . PRO B 1 101 ? 8.977 19.203 -10.516 1 93.25 101 PRO B O 1
ATOM 2049 N N . GLY B 1 102 ? 7.043 20.344 -10.297 1 94.62 102 GLY B N 1
ATOM 2050 C CA . GLY B 1 102 ? 6.324 19.594 -11.312 1 94.62 102 GLY B CA 1
ATOM 2051 C C . GLY B 1 102 ? 4.875 19.344 -10.953 1 94.62 102 GLY B C 1
ATOM 2052 O O . GLY B 1 102 ? 4.184 20.234 -10.461 1 94.62 102 GLY B O 1
ATOM 2053 N N . ASP B 1 103 ? 4.359 18.172 -11.289 1 95.94 103 ASP B N 1
ATOM 2054 C CA . ASP B 1 103 ? 2.979 17.766 -11.055 1 95.94 103 ASP B CA 1
ATOM 2055 C C . ASP B 1 103 ? 2.691 17.641 -9.562 1 95.94 103 ASP B C 1
ATOM 2057 O O . ASP B 1 103 ? 3.611 17.484 -8.758 1 95.94 103 ASP B O 1
ATOM 2061 N N . ASP B 1 104 ? 1.416 17.719 -9.219 1 97.81 104 ASP B N 1
ATOM 2062 C CA . ASP B 1 104 ? 1.014 17.359 -7.859 1 97.81 104 ASP B CA 1
ATOM 2063 C C . ASP B 1 104 ? 1.539 15.977 -7.48 1 97.81 104 ASP B C 1
ATOM 2065 O O . ASP B 1 104 ? 1.687 15.102 -8.336 1 97.81 104 ASP B O 1
ATOM 2069 N N . ILE B 1 105 ? 1.821 15.883 -6.227 1 97.94 105 ILE B N 1
ATOM 2070 C CA . ILE B 1 105 ? 2.273 14.609 -5.691 1 97.94 105 ILE B CA 1
ATOM 2071 C C . ILE B 1 105 ? 1.077 13.82 -5.156 1 97.94 105 ILE B C 1
ATOM 2073 O O . ILE B 1 105 ? 0.258 14.359 -4.406 1 97.94 105 ILE B O 1
ATOM 2077 N N . VAL B 1 106 ? 0.925 12.547 -5.641 1 98.44 106 VAL B N 1
ATOM 2078 C CA . VAL B 1 106 ? -0.068 11.633 -5.086 1 98.44 106 VAL B CA 1
ATOM 2079 C C . VAL B 1 106 ? 0.615 10.352 -4.621 1 98.44 106 VAL B C 1
ATOM 2081 O O . VAL B 1 106 ? 1.335 9.703 -5.387 1 98.44 106 VAL B O 1
ATOM 2084 N N . THR B 1 107 ? 0.417 10.047 -3.309 1 98.56 107 THR B N 1
ATOM 2085 C CA . THR B 1 107 ? 1.026 8.844 -2.75 1 98.56 107 THR B CA 1
ATOM 2086 C C . THR B 1 107 ? -0.009 8.008 -2 1 98.56 107 THR B C 1
ATOM 2088 O O . THR B 1 107 ? -0.928 8.562 -1.387 1 98.56 107 THR B O 1
ATOM 2091 N N . LEU B 1 108 ? 0.092 6.688 -2.117 1 98.75 108 LEU B N 1
ATOM 2092 C CA . LEU B 1 108 ? -0.561 5.773 -1.185 1 98.75 108 LEU B CA 1
ATOM 2093 C C . LEU B 1 108 ? 0.328 5.504 0.025 1 98.75 108 LEU B C 1
ATOM 2095 O O . LEU B 1 108 ? 1.483 5.102 -0.126 1 98.75 108 LEU B O 1
ATOM 2099 N N . ASN B 1 109 ? -0.199 5.762 1.209 1 98.56 109 ASN B N 1
ATOM 2100 C CA . ASN B 1 109 ? 0.575 5.613 2.438 1 98.56 109 ASN B CA 1
ATOM 2101 C C . ASN B 1 109 ? -0.075 4.613 3.391 1 98.56 109 ASN B C 1
ATOM 2103 O O . ASN B 1 109 ? -1.272 4.703 3.668 1 98.56 109 ASN B O 1
ATOM 2107 N N . ILE B 1 110 ? 0.663 3.652 3.818 1 98.12 110 ILE B N 1
ATOM 2108 C CA . ILE B 1 110 ? 0.291 2.756 4.906 1 98.12 110 ILE B CA 1
ATOM 2109 C C . ILE B 1 110 ? 1.17 3.031 6.125 1 98.12 110 ILE B C 1
ATOM 2111 O O . ILE B 1 110 ? 2.375 2.77 6.102 1 98.12 110 ILE B O 1
ATOM 2115 N N . VAL B 1 111 ? 0.538 3.58 7.172 1 97.69 111 VAL B N 1
ATOM 2116 C CA . VAL B 1 111 ? 1.273 4.086 8.328 1 97.69 111 VAL B CA 1
ATOM 2117 C C . VAL B 1 111 ? 0.923 3.268 9.562 1 97.69 111 VAL B C 1
ATOM 2119 O O . VAL B 1 111 ? -0.254 3.045 9.859 1 97.69 111 VAL B O 1
ATOM 2122 N N . GLN B 1 112 ? 1.914 2.82 10.234 1 96.44 112 GLN B N 1
ATOM 2123 C CA . GLN B 1 112 ? 1.747 2.211 11.547 1 96.44 112 GLN B CA 1
ATOM 2124 C C . GLN B 1 112 ? 2.17 3.17 12.656 1 96.44 112 GLN B C 1
ATOM 2126 O O . GLN B 1 112 ? 3.254 3.754 12.602 1 96.44 112 GLN B O 1
ATOM 2131 N N . GLY B 1 113 ? 1.301 3.355 13.641 1 96.81 113 GLY B N 1
ATOM 2132 C CA . GLY B 1 113 ? 1.665 4.176 14.781 1 96.81 113 GLY B CA 1
ATOM 2133 C C . GLY B 1 113 ? 1.418 5.656 14.562 1 96.81 113 GLY B C 1
ATOM 2134 O O . GLY B 1 113 ? 0.459 6.035 13.891 1 96.81 113 GLY B O 1
ATOM 2135 N N . ASP B 1 114 ? 2.213 6.477 15.242 1 97.31 114 ASP B N 1
ATOM 2136 C CA . ASP B 1 114 ? 1.998 7.918 15.266 1 97.31 114 ASP B CA 1
ATOM 2137 C C . ASP B 1 114 ? 2.963 8.633 14.32 1 97.31 114 ASP B C 1
ATOM 2139 O O . ASP B 1 114 ? 4.086 8.172 14.109 1 97.31 114 ASP B O 1
ATOM 2143 N N . LEU B 1 115 ? 2.514 9.711 13.789 1 96.94 115 LEU B N 1
ATOM 2144 C CA . LEU B 1 115 ? 3.375 10.758 13.242 1 96.94 115 LEU B CA 1
ATOM 2145 C C . LEU B 1 115 ? 3.52 11.906 14.234 1 96.94 115 LEU B C 1
ATOM 2147 O O . LEU B 1 115 ? 2.539 12.578 14.562 1 96.94 115 LEU B O 1
ATOM 2151 N N . VAL B 1 116 ? 4.691 12.094 14.742 1 97.12 116 VAL B N 1
ATOM 2152 C CA . VAL B 1 116 ? 4.984 13.156 15.688 1 97.12 116 VAL B CA 1
ATOM 2153 C C . VAL B 1 116 ? 5.668 14.32 14.969 1 97.12 116 VAL B C 1
ATOM 2155 O O . VAL B 1 116 ? 6.859 14.25 14.656 1 97.12 116 VAL B O 1
ATOM 2158 N N . TYR B 1 117 ? 4.938 15.328 14.742 1 95.56 117 TYR B N 1
ATOM 2159 C CA . TYR B 1 117 ? 5.48 16.484 14.039 1 95.56 117 TYR B CA 1
ATOM 2160 C C . TYR B 1 117 ? 6.363 17.312 14.953 1 95.56 117 TYR B C 1
ATOM 2162 O O . TYR B 1 117 ? 6.02 17.547 16.125 1 95.56 117 TYR B O 1
ATOM 2170 N N . LEU B 1 118 ? 7.434 17.766 14.367 1 95.94 118 LEU B N 1
ATOM 2171 C CA . LEU B 1 118 ? 8.461 18.453 15.141 1 95.94 118 LEU B CA 1
ATOM 2172 C C . LEU B 1 118 ? 8.789 19.812 14.531 1 95.94 118 LEU B C 1
ATOM 2174 O O . LEU B 1 118 ? 8.742 19.969 13.312 1 95.94 118 LEU B O 1
ATOM 2178 N N . ASP B 1 119 ? 9.156 20.703 15.414 1 93.06 119 ASP B N 1
ATOM 2179 C CA . ASP B 1 119 ? 9.656 21.969 14.914 1 93.06 119 ASP B CA 1
ATOM 2180 C C . ASP B 1 119 ? 11.172 21.938 14.719 1 93.06 119 ASP B C 1
ATOM 2182 O O . ASP B 1 119 ? 11.773 20.859 14.727 1 93.06 119 ASP B O 1
ATOM 2186 N N . GLU B 1 120 ? 11.773 23.047 14.406 1 90.88 120 GLU B N 1
ATOM 2187 C CA . GLU B 1 120 ? 13.188 23.141 14.062 1 90.88 120 GLU B CA 1
ATOM 2188 C C . GLU B 1 120 ? 14.07 22.75 15.242 1 90.88 120 GLU B C 1
ATOM 2190 O O . GLU B 1 120 ? 15.227 22.359 15.062 1 90.88 120 GLU B O 1
ATOM 2195 N N . GLU B 1 121 ? 13.531 22.906 16.5 1 94.06 121 GLU B N 1
ATOM 2196 C CA . GLU B 1 121 ? 14.281 22.547 17.703 1 94.06 121 GLU B CA 1
ATOM 2197 C C . GLU B 1 121 ? 13.914 21.141 18.188 1 94.06 121 GLU B C 1
ATOM 2199 O O . GLU B 1 121 ? 14.234 20.766 19.328 1 94.06 121 GLU B O 1
ATOM 2204 N N . ASP B 1 122 ? 13.156 20.406 17.375 1 93.12 122 ASP B N 1
ATOM 2205 C CA . ASP B 1 122 ? 12.734 19.031 17.625 1 93.12 122 ASP B CA 1
ATOM 2206 C C . ASP B 1 122 ? 11.742 18.969 18.781 1 93.12 122 ASP B C 1
ATOM 2208 O O . ASP B 1 122 ? 11.719 18 19.531 1 93.12 122 ASP B O 1
ATOM 2212 N N . ARG B 1 123 ? 11.172 20.141 19 1 94.75 123 ARG B N 1
ATOM 2213 C CA . ARG B 1 123 ? 10.062 20.109 19.953 1 94.75 123 ARG B CA 1
ATOM 2214 C C . ARG B 1 123 ? 8.781 19.625 19.266 1 94.75 123 ARG B C 1
ATOM 2216 O O . ARG B 1 123 ? 8.516 19.969 18.109 1 94.75 123 ARG B O 1
ATOM 2223 N N . VAL B 1 124 ? 7.91 18.844 20.016 1 95.25 124 VAL B N 1
ATOM 2224 C CA . VAL B 1 124 ? 6.691 18.25 19.469 1 95.25 124 VAL B CA 1
ATOM 2225 C C . VAL B 1 124 ? 5.672 19.359 19.188 1 95.25 124 VAL B C 1
ATOM 2227 O O . VAL B 1 124 ? 5.32 20.141 20.078 1 95.25 124 VAL B O 1
ATOM 2230 N N . LEU B 1 125 ? 5.23 19.438 17.922 1 92.69 125 LEU B N 1
ATOM 2231 C CA . LEU B 1 125 ? 4.188 20.359 17.5 1 92.69 125 LEU B CA 1
ATOM 2232 C C . LEU B 1 125 ? 2.811 19.719 17.594 1 92.69 125 LEU B C 1
ATOM 2234 O O . LEU B 1 125 ? 1.855 20.328 18.062 1 92.69 125 LEU B O 1
ATOM 2238 N N . SER B 1 126 ? 2.668 18.562 17.141 1 93.19 126 SER B N 1
ATOM 2239 C CA . SER B 1 126 ? 1.413 17.812 17.125 1 93.19 126 SER B CA 1
ATOM 2240 C C . SER B 1 126 ? 1.66 16.328 16.906 1 93.19 126 SER B C 1
ATOM 2242 O O . SER B 1 126 ? 2.74 15.93 16.469 1 93.19 126 SER B O 1
ATOM 2244 N N . ILE B 1 127 ? 0.75 15.539 17.328 1 95.88 127 ILE B N 1
ATOM 2245 C CA . ILE B 1 127 ? 0.772 14.094 17.109 1 95.88 127 ILE B CA 1
ATOM 2246 C C . ILE B 1 127 ? -0.439 13.68 16.281 1 95.88 127 ILE B C 1
ATOM 2248 O O . ILE B 1 127 ? -1.574 14.039 16.594 1 95.88 127 ILE B O 1
ATOM 2252 N N . GLU B 1 128 ? -0.171 13 15.195 1 95.38 128 GLU B N 1
ATOM 2253 C CA . GLU B 1 128 ? -1.223 12.5 14.312 1 95.38 128 GLU B CA 1
ATOM 2254 C C . GLU B 1 128 ? -1.271 10.977 14.328 1 95.38 128 GLU B C 1
ATOM 2256 O O . GLU B 1 128 ? -0.229 10.312 14.32 1 95.38 128 GLU B O 1
ATOM 2261 N N . ASN B 1 1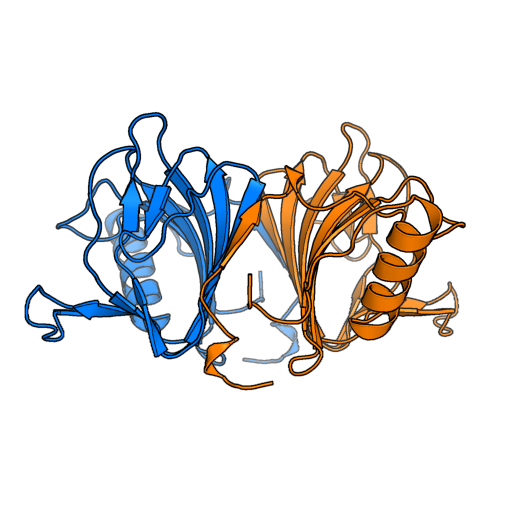29 ? -2.432 10.453 14.461 1 97.06 129 ASN B N 1
ATOM 2262 C CA . ASN B 1 129 ? -2.65 9.008 14.438 1 97.06 129 ASN B CA 1
ATOM 2263 C C . ASN B 1 129 ? -4.059 8.664 13.969 1 97.06 129 ASN B C 1
ATOM 2265 O O . ASN B 1 129 ? -4.785 9.531 13.484 1 97.06 129 ASN B O 1
ATOM 2269 N N . TRP B 1 130 ? -4.395 7.328 14.07 1 95.75 130 TRP B N 1
ATOM 2270 C CA . TRP B 1 130 ? -5.684 6.879 13.555 1 95.75 130 TRP B CA 1
ATOM 2271 C C . TRP B 1 130 ? -6.824 7.68 14.188 1 95.75 130 TRP B C 1
ATOM 2273 O O . TRP B 1 130 ? -7.801 8.008 13.508 1 95.75 130 TRP B O 1
ATOM 2283 N N . LYS B 1 131 ? -6.723 8.008 15.453 1 95.94 131 LYS B N 1
ATOM 2284 C CA . LYS B 1 131 ? -7.805 8.68 16.172 1 95.94 131 LYS B CA 1
ATOM 2285 C C . LYS B 1 131 ? -7.969 10.125 15.688 1 95.94 131 LYS B C 1
ATOM 2287 O O . LYS B 1 131 ? -9.086 10.562 15.406 1 95.94 131 LYS B O 1
ATOM 2292 N N . THR B 1 132 ? -6.852 10.875 15.602 1 96.56 132 THR B N 1
ATOM 2293 C CA . THR B 1 132 ? -6.934 12.25 15.117 1 96.56 132 THR B CA 1
ATOM 2294 C C . THR B 1 132 ? -7.402 12.281 13.664 1 96.56 132 THR B C 1
ATOM 2296 O O . THR B 1 132 ? -8.125 13.195 13.266 1 96.56 132 THR B O 1
ATOM 2299 N N . ALA B 1 133 ? -6.98 11.289 12.906 1 96.94 133 ALA B N 1
ATOM 2300 C CA . ALA B 1 133 ? -7.441 11.18 11.523 1 96.94 133 ALA B CA 1
ATOM 2301 C C . ALA B 1 133 ? -8.953 10.969 11.469 1 96.94 133 ALA B C 1
ATOM 2303 O O . ALA B 1 133 ? -9.641 11.586 10.648 1 96.94 133 ALA B O 1
ATOM 2304 N N . MET B 1 134 ? -9.43 10.094 12.359 1 96.19 134 MET B N 1
ATOM 2305 C CA . MET B 1 134 ? -10.867 9.836 12.406 1 96.19 134 MET B CA 1
ATOM 2306 C C . MET B 1 134 ? -11.641 11.094 12.781 1 96.19 134 MET B C 1
ATOM 2308 O O . MET B 1 134 ? -12.688 11.383 12.195 1 96.19 134 MET B O 1
ATOM 2312 N N . GLN B 1 135 ? -11.125 11.82 13.719 1 96.56 135 GLN B N 1
ATOM 2313 C CA . GLN B 1 135 ? -11.758 13.07 14.117 1 96.56 135 GLN B CA 1
ATOM 2314 C C . GLN B 1 135 ? -11.797 14.062 12.961 1 96.56 135 GLN B C 1
ATOM 2316 O O . GLN B 1 135 ? -12.812 14.711 12.727 1 96.56 135 GLN B O 1
ATOM 2321 N N . ARG B 1 136 ? -10.688 14.141 12.266 1 96.31 136 ARG B N 1
ATOM 2322 C CA . ARG B 1 136 ? -10.609 15.023 11.102 1 96.31 136 ARG B CA 1
ATOM 2323 C C . ARG B 1 136 ? -11.617 14.609 10.031 1 96.31 136 ARG B C 1
ATOM 2325 O O . ARG B 1 136 ? -12.336 15.453 9.484 1 96.31 136 ARG B O 1
ATOM 2332 N N . TYR B 1 137 ? -11.719 13.344 9.719 1 96.62 137 TYR B N 1
ATOM 2333 C CA . TYR B 1 137 ? -12.625 12.789 8.719 1 96.62 137 TYR B CA 1
ATOM 2334 C C . TYR B 1 137 ? -14.078 13.062 9.078 1 96.62 137 TYR B C 1
ATOM 2336 O O . TYR B 1 137 ? -14.844 13.578 8.266 1 96.62 137 TYR B O 1
ATOM 2344 N N . ARG B 1 138 ? -14.391 12.781 10.297 1 96.62 138 ARG B N 1
ATOM 2345 C CA . ARG B 1 138 ? -15.766 12.961 10.75 1 96.62 138 ARG B CA 1
ATOM 2346 C C . ARG B 1 138 ? -16.156 14.438 10.75 1 96.62 138 ARG B C 1
ATOM 2348 O O . ARG B 1 138 ? -17.266 14.789 10.359 1 96.62 138 ARG B O 1
ATOM 2355 N N . ALA B 1 139 ? -15.281 15.281 11.242 1 96.81 139 ALA B N 1
ATOM 2356 C CA . ALA B 1 139 ? -15.547 16.719 11.258 1 96.81 139 ALA B CA 1
ATOM 2357 C C . ALA B 1 139 ? -15.781 17.25 9.844 1 96.81 139 ALA B C 1
ATOM 2359 O O . ALA B 1 139 ? -16.688 18.062 9.617 1 96.81 139 ALA B O 1
ATOM 2360 N N . HIS B 1 140 ? -14.969 16.812 8.938 1 96.88 140 HIS B N 1
ATOM 2361 C CA . HIS B 1 140 ? -15.125 17.219 7.547 1 96.88 140 HIS B CA 1
ATOM 2362 C C . HIS B 1 140 ? -16.469 16.781 6.98 1 96.88 140 HIS B C 1
ATOM 2364 O O . HIS B 1 140 ? -17.156 17.562 6.32 1 96.88 140 HIS B O 1
ATOM 2370 N N . CYS B 1 141 ? -16.828 15.539 7.234 1 96.81 141 CYS B N 1
ATOM 2371 C CA . CYS B 1 141 ? -18.094 15.016 6.754 1 96.81 141 CYS B CA 1
ATOM 2372 C C . CYS B 1 141 ? -19.266 15.82 7.309 1 96.81 141 CYS B C 1
ATOM 2374 O O . CYS B 1 141 ? -20.172 16.203 6.562 1 96.81 141 CYS B O 1
ATOM 2376 N N . GLU B 1 142 ? -19.172 16.078 8.547 1 96.94 142 GLU B N 1
ATOM 2377 C CA . GLU B 1 142 ? -20.219 16.844 9.195 1 96.94 142 GLU B CA 1
ATOM 2378 C C . GLU B 1 142 ? -20.344 18.234 8.594 1 96.94 142 GLU B C 1
ATOM 2380 O O . GLU B 1 142 ? -21.438 18.672 8.234 1 96.94 142 GLU B O 1
ATOM 2385 N N . ARG B 1 143 ? -19.297 18.875 8.43 1 96.69 143 ARG B N 1
ATOM 2386 C CA . ARG B 1 143 ? -19.266 20.25 7.934 1 96.69 143 ARG B CA 1
ATOM 2387 C C . ARG B 1 143 ? -19.797 20.328 6.504 1 96.69 143 ARG B C 1
ATOM 2389 O O . ARG B 1 143 ? -20.375 21.344 6.105 1 96.69 143 ARG B O 1
ATOM 2396 N N . ASN B 1 144 ? -19.656 19.281 5.777 1 96.88 144 ASN B N 1
ATOM 2397 C CA . ASN B 1 144 ? -19.984 19.328 4.359 1 96.88 144 ASN B CA 1
ATOM 2398 C C . ASN B 1 144 ? -21.219 18.484 4.043 1 96.88 144 ASN B C 1
ATOM 2400 O O . ASN B 1 144 ? -21.531 18.25 2.873 1 96.88 144 ASN B O 1
ATOM 2404 N N . GLY B 1 145 ? -21.844 18 4.988 1 97 145 GLY B N 1
ATOM 2405 C CA . GLY B 1 145 ? -23.062 17.234 4.801 1 97 145 GLY B CA 1
ATOM 2406 C C . GLY B 1 145 ? -22.828 15.898 4.117 1 97 145 GLY B C 1
ATOM 2407 O O . GLY B 1 145 ? -23.641 15.469 3.301 1 97 145 GLY B O 1
ATOM 2408 N N . ILE B 1 146 ? -21.719 15.266 4.379 1 95.69 146 ILE B N 1
ATOM 2409 C CA . ILE B 1 146 ? -21.375 13.961 3.82 1 95.69 146 ILE B CA 1
ATOM 2410 C C . ILE B 1 146 ? -21.641 12.867 4.855 1 95.69 146 ILE B C 1
ATOM 2412 O O . ILE B 1 146 ? -21.266 13.008 6.02 1 95.69 146 ILE B O 1
ATOM 2416 N N . VAL B 1 147 ? -22.375 11.797 4.465 1 94.25 147 VAL B N 1
ATOM 2417 C CA . VAL B 1 147 ? -22.531 10.648 5.352 1 94.25 147 VAL B CA 1
ATOM 2418 C C . VAL B 1 147 ? -21.219 9.883 5.449 1 94.25 147 VAL B C 1
ATOM 2420 O O . VAL B 1 147 ? -20.719 9.367 4.445 1 94.25 147 VAL B O 1
ATOM 2423 N N . PRO B 1 148 ? -20.688 9.828 6.629 1 92 148 PRO B N 1
ATOM 2424 C CA . PRO B 1 148 ? -19.406 9.133 6.75 1 92 148 PRO B CA 1
ATOM 2425 C C . PRO B 1 148 ? -19.531 7.633 6.5 1 92 148 PRO B C 1
ATOM 2427 O O . PRO B 1 148 ? -20.562 7.031 6.812 1 92 148 PRO B O 1
ATOM 2430 N N . LYS B 1 149 ? -18.516 7.062 5.93 1 89.81 149 LYS B N 1
ATOM 2431 C CA . LYS B 1 149 ? -18.359 5.613 5.836 1 89.81 149 LYS B CA 1
ATOM 2432 C C . LYS B 1 149 ? -17.625 5.055 7.055 1 89.81 149 LYS B C 1
ATOM 2434 O O . LYS B 1 149 ? -16.844 5.758 7.684 1 89.81 149 LYS B O 1
ATOM 2439 N N . ASP B 1 150 ? -17.906 3.795 7.406 1 87.56 150 ASP B N 1
ATOM 2440 C CA . ASP B 1 150 ? -17.125 3.154 8.461 1 87.56 150 ASP B CA 1
ATOM 2441 C C . ASP B 1 150 ? -15.773 2.693 7.93 1 87.56 150 ASP B C 1
ATOM 2443 O O . ASP B 1 150 ? -15.648 1.598 7.379 1 87.56 150 ASP B O 1
ATOM 2447 N N . ILE B 1 151 ? -14.805 3.518 8.164 1 88.69 151 ILE B N 1
ATOM 2448 C CA . ILE B 1 151 ? -13.477 3.195 7.668 1 88.69 151 ILE B CA 1
ATOM 2449 C C . ILE B 1 151 ? -12.609 2.668 8.812 1 88.69 151 ILE B C 1
ATOM 2451 O O . ILE B 1 151 ? -11.383 2.596 8.688 1 88.69 151 ILE B O 1
ATOM 2455 N N . SER B 1 152 ? -13.281 2.428 9.984 1 82.56 152 SER B N 1
ATOM 2456 C CA . SER B 1 152 ? -12.562 1.785 11.078 1 82.56 15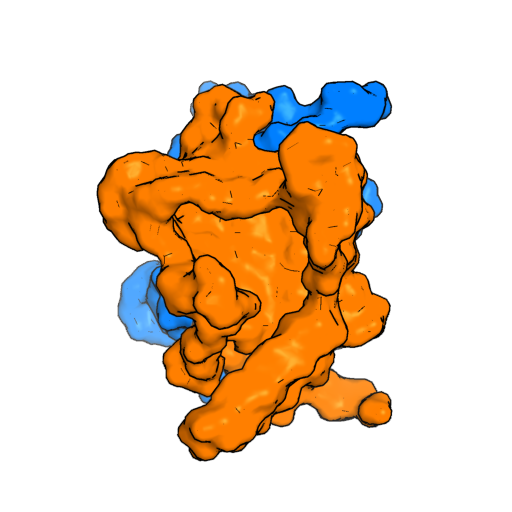2 SER B CA 1
ATOM 2457 C C . SER B 1 152 ? -12.562 0.267 10.93 1 82.56 152 SER B C 1
ATOM 2459 O O . SER B 1 152 ? -11.695 -0.418 11.469 1 82.56 152 SER B O 1
ATOM 2461 N N . ALA B 1 153 ? -13.906 -0.176 10.508 1 66.12 153 ALA B N 1
ATOM 2462 C CA . ALA B 1 153 ? -14.125 -1.613 10.367 1 66.12 153 ALA B CA 1
ATOM 2463 C C . ALA B 1 153 ? -13.992 -2.047 8.906 1 66.12 153 ALA B C 1
ATOM 2465 O O . ALA B 1 153 ? -14.125 -1.229 7.996 1 66.12 153 ALA B O 1
ATOM 2466 N N . PHE B 1 154 ? -13.141 -3.059 8.492 1 60.78 154 PHE B N 1
ATOM 2467 C CA . PHE B 1 154 ? -13.227 -3.518 7.113 1 60.78 154 PHE B CA 1
ATOM 2468 C C . PHE B 1 154 ? -14.648 -3.953 6.777 1 60.78 154 PHE B C 1
ATOM 2470 O O . PHE B 1 154 ? -14.891 -4.555 5.73 1 60.78 154 PHE B O 1
ATOM 2477 N N . GLY B 1 155 ? -15.711 -3.512 7.699 1 51.78 155 GLY B N 1
ATOM 2478 C CA . GLY B 1 155 ? -17.031 -4.035 7.383 1 51.78 155 GLY B CA 1
ATOM 2479 C C . GLY B 1 155 ? -17.828 -3.133 6.461 1 51.78 155 GLY B C 1
ATOM 2480 O O . GLY B 1 155 ? -17.719 -1.907 6.547 1 51.78 155 GLY B O 1
ATOM 2481 N N . GLY B 1 156 ? -17.766 -3.242 5.031 1 44.62 156 GLY B N 1
ATOM 2482 C CA . GLY B 1 156 ? -18.703 -2.561 4.145 1 44.62 156 GLY B CA 1
ATOM 2483 C C . GLY B 1 156 ? -20.094 -2.439 4.727 1 44.62 156 GLY B C 1
ATOM 2484 O O . GLY B 1 156 ? -20.469 -3.191 5.633 1 44.62 156 GLY B O 1
#

pLDDT: mean 92.59, std 8.69, range [44.62, 98.75]

Nearest PDB structures (foldseek):
  5bpx-assembly1_A  TM=8.788E-01  e=2.202E-12  Alcaligenes sp.
  3cjx-assembly1_A  TM=9.056E-01  e=5.862E-11  Cupriavidus pinatubonensis JMP134
  3cjx-assembly11_B  TM=8.977E-01  e=5.560E-09  Cupriavidus pinatubonensis JMP134
  8awo-assembly1_A  TM=7.677E-01  e=1.561E-05  Thermotoga maritima
  2ozj-assembly2_B-3  TM=7.196E-01  e=5.275E-05  Desulfitobacterium hafniense DCB-2